Protein AF-A0A4S2RYY4-F1 (afdb_monomer_lite)

pLDDT: mean 80.84, std 13.2, range [42.22, 98.06]

Secondary structure (DSSP, 8-state):
--TTPPPGGGS-HHHHHHHHHHHSHHHHHH-PPPHHHHHHHHHHHHHTEEE-SS-TT-EEETT-SS-HHHHHHTTT--------------SSS--HHHHHHHHHTSPPPPPP-PPPGGG---PPPPPPTTPPPHHHHHHHHHHHHHHHHHHHHT-SS-SSSSHHHHHHHHHHHHHHHHHHHHTT-

Foldseek 3Di:
DPPLDDDLVQDPPLVSVLVCLQPHCVCVVVNHDDPVSVVVRVVVQVVQWDADPVDNQFIGGNPDPDGVQVVSVVVVNHPDDDPDPPPPPDPDDDDVVVVVVVVVPDDDDPDPPDDDPVNDPDDDDPQDPPPDDPVVVVVVLVVLVVVLVVVQVPDPDNDPPNVVSVVVSVVVNVVSVVVVVVSVD

Structure (mmCIF, N/CA/C/O backbone):
data_AF-A0A4S2RYY4-F1
#
_entry.id   AF-A0A4S2RYY4-F1
#
loop_
_atom_site.group_PDB
_atom_site.id
_atom_site.type_symbol
_atom_site.label_atom_id
_atom_site.label_alt_id
_atom_site.label_comp_id
_atom_site.label_asym_id
_atom_site.label_entity_id
_atom_site.label_seq_id
_atom_site.pdbx_PDB_ins_code
_atom_site.Cartn_x
_atom_site.Cartn_y
_atom_site.Cartn_z
_atom_site.occupancy
_atom_site.B_iso_or_equiv
_atom_site.auth_seq_id
_atom_site.auth_comp_id
_atom_site.auth_asym_id
_atom_site.auth_atom_id
_atom_site.pdbx_PDB_model_num
ATOM 1 N N . PRO A 1 1 ? -3.654 10.159 6.933 1.00 66.38 1 PRO A N 1
ATOM 2 C CA . PRO A 1 1 ? -2.449 9.410 6.495 1.00 66.38 1 PRO A CA 1
ATOM 3 C C . PRO A 1 1 ? -1.212 10.288 6.714 1.00 66.38 1 PRO A C 1
ATOM 5 O O . PRO A 1 1 ? -1.350 11.507 6.599 1.00 66.38 1 PRO A O 1
ATOM 8 N N . PRO A 1 2 ? -0.044 9.722 7.054 1.00 75.25 2 PRO A N 1
ATOM 9 C CA . PRO A 1 2 ? 1.201 10.481 7.122 1.00 75.25 2 PRO A CA 1
ATOM 10 C C . PRO A 1 2 ? 1.499 11.195 5.790 1.00 75.25 2 PRO A C 1
ATOM 12 O O . PRO A 1 2 ? 1.128 10.674 4.730 1.00 75.25 2 PRO A O 1
ATOM 15 N N . PRO A 1 3 ? 2.166 12.363 5.799 1.00 78.94 3 PRO A N 1
ATOM 16 C CA . PRO A 1 3 ? 2.601 13.016 4.568 1.00 78.94 3 PRO A CA 1
ATOM 17 C C . PRO A 1 3 ? 3.467 12.068 3.730 1.00 78.94 3 PRO A C 1
ATOM 19 O O . PRO A 1 3 ? 4.257 11.314 4.294 1.00 78.94 3 PRO A O 1
ATOM 22 N N . ARG A 1 4 ? 3.342 12.124 2.395 1.00 80.88 4 ARG A N 1
ATOM 23 C CA . ARG A 1 4 ? 4.137 11.308 1.451 1.00 80.88 4 ARG A CA 1
ATOM 24 C C . ARG A 1 4 ? 3.982 9.787 1.624 1.00 80.88 4 ARG A C 1
ATOM 26 O O . ARG A 1 4 ? 4.871 9.029 1.255 1.00 80.88 4 ARG A O 1
ATOM 33 N N . SER A 1 5 ? 2.854 9.343 2.178 1.00 83.56 5 SER A N 1
ATOM 34 C CA . SER A 1 5 ? 2.486 7.925 2.220 1.00 83.56 5 SER A CA 1
ATOM 35 C C . SER A 1 5 ? 1.601 7.537 1.037 1.00 83.56 5 SER A C 1
ATOM 37 O O . SER A 1 5 ? 0.915 8.372 0.445 1.00 83.56 5 SER A O 1
ATOM 39 N N . ILE A 1 6 ? 1.611 6.248 0.710 1.00 85.62 6 ILE A N 1
ATOM 40 C CA . ILE A 1 6 ? 0.730 5.661 -0.297 1.00 85.62 6 ILE A CA 1
ATOM 41 C C . ILE A 1 6 ? -0.721 5.717 0.214 1.00 85.62 6 ILE A C 1
ATOM 43 O O . ILE A 1 6 ? -0.986 5.236 1.321 1.00 85.62 6 ILE A O 1
ATOM 47 N N . PRO A 1 7 ? -1.672 6.285 -0.549 1.00 85.62 7 PRO A N 1
ATOM 48 C CA . PRO A 1 7 ? -3.069 6.306 -0.139 1.00 85.62 7 PRO A CA 1
ATOM 49 C C . PRO A 1 7 ? -3.683 4.904 -0.230 1.00 85.62 7 PRO A C 1
ATOM 51 O O . PRO A 1 7 ? -3.400 4.150 -1.159 1.00 85.62 7 PRO A O 1
ATOM 54 N N . LEU A 1 8 ? -4.582 4.577 0.703 1.00 88.88 8 LEU A N 1
ATOM 55 C CA . LEU A 1 8 ? -5.279 3.284 0.720 1.00 88.88 8 LEU A CA 1
ATOM 56 C C . LEU A 1 8 ? -6.123 3.059 -0.546 1.00 88.88 8 LEU A C 1
ATOM 58 O O . LEU A 1 8 ? -6.198 1.937 -1.031 1.00 88.88 8 LEU A O 1
ATOM 62 N N . SER A 1 9 ? -6.633 4.142 -1.140 1.00 87.56 9 SER A N 1
ATOM 63 C CA . SER A 1 9 ? -7.370 4.148 -2.410 1.00 87.56 9 SER A CA 1
ATOM 64 C C . SER A 1 9 ? -6.553 3.688 -3.624 1.00 87.56 9 SER A C 1
ATOM 66 O O . SER A 1 9 ? -7.087 3.627 -4.724 1.00 87.56 9 SER A O 1
ATOM 68 N N . MET A 1 10 ? -5.247 3.432 -3.468 1.00 90.62 10 MET A N 1
ATOM 69 C CA . MET A 1 10 ? -4.439 2.764 -4.492 1.00 90.62 10 MET A CA 1
ATOM 70 C C . MET A 1 10 ? -4.813 1.276 -4.620 1.00 90.62 10 MET A C 1
ATOM 72 O O . MET A 1 10 ? -4.588 0.667 -5.666 1.00 90.62 10 MET A O 1
ATOM 76 N N . LEU A 1 11 ? -5.340 0.669 -3.555 1.00 93.44 11 LEU A N 1
ATOM 77 C CA . LEU A 1 11 ? -5.762 -0.726 -3.554 1.00 93.44 11 LEU A CA 1
ATOM 78 C C . LEU A 1 11 ? -7.164 -0.855 -4.162 1.00 93.44 11 LEU A C 1
ATOM 80 O O . LEU A 1 11 ? -7.989 0.039 -3.989 1.00 93.44 11 LEU A O 1
ATOM 84 N N . PRO A 1 12 ? -7.474 -1.970 -4.845 1.00 93.69 12 PRO A N 1
ATOM 85 C CA . PRO A 1 12 ? -8.853 -2.251 -5.204 1.00 93.69 12 PRO A CA 1
ATOM 86 C C . PRO A 1 12 ? -9.710 -2.474 -3.948 1.00 93.69 12 PRO A C 1
ATOM 88 O O . PRO A 1 12 ? -9.215 -2.858 -2.884 1.00 93.69 12 PRO A O 1
ATOM 91 N N . SER A 1 13 ? -11.011 -2.221 -4.082 1.00 92.94 13 SER A N 1
ATOM 92 C CA . SER A 1 13 ? -11.945 -2.126 -2.954 1.00 92.94 13 SER A CA 1
ATOM 93 C C . SER A 1 13 ? -12.061 -3.406 -2.121 1.00 92.94 13 SER A C 1
ATOM 95 O O . SER A 1 13 ? -12.320 -3.340 -0.924 1.00 92.94 13 SER A O 1
ATOM 97 N N . ASP A 1 14 ? -11.887 -4.574 -2.740 1.00 93.06 14 ASP A N 1
ATOM 98 C CA . ASP A 1 14 ? -11.888 -5.871 -2.058 1.00 93.06 14 ASP A CA 1
ATOM 99 C C . ASP A 1 14 ? -10.686 -6.009 -1.115 1.00 93.06 14 ASP A C 1
ATOM 101 O O . ASP A 1 14 ? -10.846 -6.365 0.053 1.00 93.06 14 ASP A O 1
ATOM 105 N N . VAL A 1 15 ? -9.492 -5.649 -1.583 1.00 96.06 15 VAL A N 1
ATOM 106 C CA . VAL A 1 15 ? -8.267 -5.656 -0.777 1.00 96.06 15 VAL A CA 1
ATOM 107 C C . VAL A 1 15 ? -8.335 -4.586 0.315 1.00 96.06 15 VAL A C 1
ATOM 109 O O . VAL A 1 15 ? -7.968 -4.858 1.458 1.00 96.06 15 VAL A O 1
ATOM 112 N N . GLU A 1 16 ? -8.851 -3.393 0.009 1.00 95.25 16 GLU A N 1
ATOM 113 C CA . GLU A 1 16 ? -9.078 -2.339 1.006 1.00 95.25 16 GLU A CA 1
ATOM 114 C C . GLU A 1 16 ? -10.012 -2.810 2.134 1.00 95.25 16 GLU A C 1
ATOM 116 O O . GLU A 1 16 ? -9.680 -2.665 3.315 1.00 95.25 16 GLU A O 1
ATOM 121 N N . ALA A 1 17 ? -11.145 -3.428 1.790 1.00 94.44 17 ALA A N 1
ATOM 122 C CA . ALA A 1 17 ? -12.081 -3.970 2.770 1.00 94.44 17 ALA A CA 1
ATOM 123 C C . ALA A 1 17 ? -11.422 -5.039 3.655 1.00 94.44 17 ALA A C 1
ATOM 125 O O . ALA A 1 17 ? -11.660 -5.079 4.862 1.00 94.44 17 ALA A O 1
ATOM 126 N N . MET A 1 18 ? -10.537 -5.868 3.094 1.00 96.75 18 MET A N 1
ATOM 127 C CA . MET A 1 18 ? -9.777 -6.849 3.871 1.00 96.75 18 MET A CA 1
ATOM 128 C C . MET A 1 18 ? -8.765 -6.200 4.819 1.00 96.75 18 MET A C 1
ATOM 130 O O . MET A 1 18 ? -8.601 -6.680 5.941 1.00 96.75 18 MET A O 1
ATOM 134 N N . PHE A 1 19 ? -8.117 -5.098 4.427 1.00 95.12 19 PHE A N 1
ATOM 135 C CA . PHE A 1 19 ? -7.286 -4.308 5.344 1.00 95.12 19 PHE A CA 1
ATOM 136 C C . PHE A 1 19 ? -8.118 -3.757 6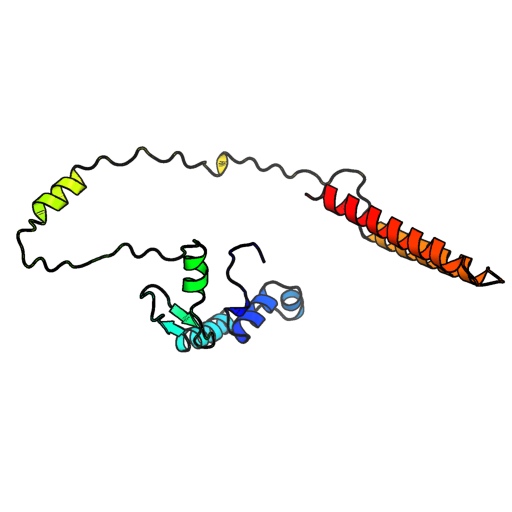.504 1.00 95.12 19 PHE A C 1
ATOM 138 O O . PHE A 1 19 ? -7.737 -3.921 7.664 1.00 95.12 19 PHE A O 1
ATOM 145 N N . GLN A 1 20 ? -9.277 -3.163 6.214 1.00 93.88 20 GLN A N 1
ATOM 146 C CA . GLN A 1 20 ? -10.184 -2.674 7.251 1.00 93.88 20 GLN A CA 1
ATOM 147 C C . GLN A 1 20 ? -10.623 -3.817 8.175 1.00 93.88 20 GLN A C 1
ATOM 149 O O . GLN A 1 20 ? -10.505 -3.694 9.393 1.00 93.88 20 GLN A O 1
ATOM 154 N N . GLN A 1 21 ? -11.024 -4.964 7.623 1.00 95.62 21 GLN A N 1
ATOM 155 C CA . GLN A 1 21 ? -11.400 -6.137 8.410 1.00 95.62 21 GLN A CA 1
ATOM 156 C C . GLN A 1 21 ? -10.239 -6.664 9.266 1.00 95.62 21 GLN A C 1
ATOM 158 O O . GLN A 1 21 ? -10.449 -7.101 10.390 1.00 95.62 21 GLN A O 1
ATOM 163 N N . ALA A 1 22 ? -9.001 -6.635 8.775 1.00 96.44 22 ALA A N 1
ATOM 164 C CA . ALA A 1 22 ? -7.854 -7.165 9.508 1.00 96.44 22 ALA A CA 1
ATOM 165 C C . ALA A 1 22 ? -7.408 -6.274 10.679 1.00 96.44 22 ALA A C 1
ATOM 167 O O . ALA A 1 22 ? -6.957 -6.799 11.703 1.00 96.44 22 ALA A O 1
ATOM 168 N N . PHE A 1 23 ? -7.518 -4.952 10.522 1.00 93.88 23 PHE A N 1
ATOM 169 C CA . PHE A 1 23 ? -6.877 -3.969 11.402 1.00 93.88 23 PHE A CA 1
ATOM 170 C C . PHE A 1 23 ? -7.849 -3.057 12.170 1.00 93.88 23 PHE A C 1
ATOM 172 O O . PHE A 1 23 ? -7.398 -2.131 12.837 1.00 93.88 23 PHE A O 1
ATOM 179 N N . THR A 1 24 ? -9.158 -3.321 12.122 1.00 93.31 24 THR A N 1
ATOM 180 C CA . THR A 1 24 ? -10.174 -2.600 12.914 1.00 93.31 24 THR A CA 1
ATOM 181 C C . THR A 1 24 ? -10.955 -3.545 13.829 1.00 93.31 24 THR A C 1
ATOM 183 O O . THR A 1 24 ? -10.797 -4.768 13.789 1.00 93.31 24 THR A O 1
ATOM 186 N N . GLU A 1 25 ? -11.839 -2.983 14.648 1.00 94.00 25 GLU A N 1
ATOM 187 C CA . GLU A 1 25 ? -12.739 -3.699 15.554 1.00 94.00 25 GLU A CA 1
ATOM 188 C C . GLU A 1 25 ? -13.660 -4.675 14.811 1.00 94.00 25 GLU A C 1
ATOM 190 O O . GLU A 1 25 ? -14.088 -5.678 15.385 1.00 94.00 25 GLU A O 1
ATOM 195 N N . SER A 1 26 ? -13.919 -4.432 13.521 1.00 90.75 26 SER A N 1
ATOM 196 C CA . SER A 1 26 ? -14.694 -5.350 12.684 1.00 90.75 26 SER A CA 1
ATOM 197 C C . SER A 1 26 ? -14.096 -6.760 12.690 1.00 90.75 26 SER A C 1
ATOM 199 O O . SER A 1 26 ? -14.825 -7.716 12.930 1.00 90.75 26 SER A O 1
ATOM 201 N N . GLY A 1 27 ? -12.772 -6.901 12.574 1.00 91.88 27 GLY A N 1
ATOM 202 C CA . GLY A 1 27 ? -12.093 -8.198 12.626 1.00 91.88 27 GLY A CA 1
ATOM 203 C C . GLY A 1 27 ? -12.118 -8.881 13.987 1.00 91.88 27 GLY A C 1
ATOM 204 O O . GLY A 1 27 ? -11.931 -10.094 14.058 1.00 91.88 27 GLY A O 1
ATOM 205 N N . VAL A 1 28 ? -12.347 -8.132 15.068 1.00 91.62 28 VAL A N 1
ATOM 206 C CA . VAL A 1 28 ? -12.548 -8.707 16.406 1.00 91.62 28 VAL A CA 1
ATOM 207 C C . VAL A 1 28 ? -13.941 -9.331 16.500 1.00 91.62 28 VAL A C 1
ATOM 209 O O . VAL A 1 28 ? -14.085 -10.412 17.063 1.00 91.62 28 VAL A O 1
ATOM 212 N N . ALA A 1 29 ? -14.953 -8.682 15.916 1.00 91.06 29 ALA A N 1
ATOM 213 C CA . ALA A 1 29 ? -16.339 -9.143 15.954 1.00 91.06 29 ALA A CA 1
ATOM 214 C C . ALA A 1 29 ? -16.654 -10.239 14.919 1.00 91.06 29 ALA A C 1
ATOM 216 O O . ALA A 1 29 ? -17.364 -11.192 15.230 1.00 91.06 29 ALA A O 1
ATOM 217 N N . THR A 1 30 ? -16.145 -10.113 13.690 1.00 91.12 30 THR A N 1
ATOM 218 C CA . THR A 1 30 ? -16.474 -11.002 12.557 1.00 91.12 30 THR A CA 1
ATOM 219 C C . THR A 1 30 ? -15.333 -11.941 12.164 1.00 91.12 30 THR A C 1
ATOM 221 O O . THR A 1 30 ? -15.506 -12.800 11.300 1.00 91.12 30 THR A O 1
ATOM 224 N N . GLY A 1 31 ? -14.177 -11.813 12.820 1.00 93.88 31 GLY A N 1
ATOM 225 C CA . GLY A 1 31 ? -12.955 -12.536 12.488 1.00 93.88 31 GLY A CA 1
ATOM 226 C C . GLY A 1 31 ? -12.120 -11.809 11.433 1.00 93.88 31 GLY A C 1
ATOM 227 O O . GLY A 1 31 ? -12.636 -11.152 10.529 1.00 93.88 31 GLY A O 1
ATOM 228 N N . ARG A 1 32 ? -10.794 -11.933 11.539 1.00 97.06 32 ARG A N 1
ATOM 229 C CA . ARG A 1 32 ? -9.854 -11.395 10.544 1.00 97.06 32 ARG A CA 1
ATOM 230 C C . ARG A 1 32 ? -9.917 -12.205 9.241 1.00 97.06 32 ARG A C 1
ATOM 232 O O . ARG A 1 32 ? -10.235 -13.398 9.290 1.00 97.06 32 ARG A O 1
ATOM 239 N N . PRO A 1 33 ? -9.550 -11.620 8.086 1.00 97.56 33 PRO A N 1
ATOM 240 C CA . PRO A 1 33 ? -9.487 -12.375 6.844 1.00 97.56 33 PRO A CA 1
ATOM 241 C C . PRO A 1 33 ? -8.487 -13.531 6.947 1.00 97.56 33 PRO A C 1
ATOM 243 O O . PRO A 1 33 ? -7.377 -13.383 7.465 1.00 97.56 33 PRO A O 1
ATOM 246 N N . THR A 1 34 ? -8.886 -14.698 6.445 1.00 97.06 34 THR A N 1
ATOM 247 C CA . THR A 1 34 ? -8.041 -15.898 6.466 1.00 97.06 34 THR A CA 1
ATOM 248 C C . THR A 1 34 ? -6.906 -15.798 5.450 1.00 97.06 34 THR A C 1
ATOM 250 O O . THR A 1 34 ? -7.014 -15.096 4.445 1.00 97.06 34 THR A O 1
ATOM 253 N N . ALA A 1 35 ? -5.838 -16.577 5.644 1.00 97.69 35 ALA A N 1
ATOM 254 C CA . ALA A 1 35 ? -4.754 -16.675 4.664 1.00 97.69 35 ALA A CA 1
ATOM 255 C C . ALA A 1 35 ? -5.260 -17.086 3.267 1.00 97.69 35 ALA A C 1
ATOM 257 O O . ALA A 1 35 ? -4.829 -16.526 2.265 1.00 97.69 35 ALA A O 1
ATOM 258 N N . LYS A 1 36 ? -6.233 -18.008 3.192 1.00 98.00 36 LYS A N 1
ATOM 259 C CA . LYS A 1 36 ? -6.852 -18.423 1.922 1.00 98.00 36 LYS A CA 1
ATOM 260 C C . LYS A 1 36 ? -7.572 -17.263 1.226 1.00 98.00 36 LYS A C 1
ATOM 262 O O . LYS A 1 36 ? -7.480 -17.146 0.008 1.00 98.00 36 LYS A O 1
ATOM 267 N N . ALA A 1 37 ? -8.269 -16.415 1.986 1.00 96.81 37 ALA A N 1
ATOM 268 C CA . ALA A 1 37 ? -8.914 -15.223 1.441 1.00 96.81 37 ALA A CA 1
ATOM 269 C C . ALA A 1 37 ? -7.875 -14.228 0.901 1.00 96.81 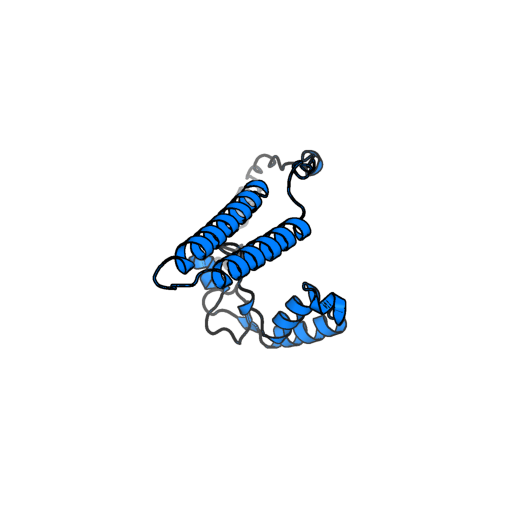37 ALA A C 1
ATOM 271 O O . ALA A 1 37 ? -8.049 -13.714 -0.200 1.00 96.81 37 ALA A O 1
ATOM 272 N N . TRP A 1 38 ? -6.769 -14.018 1.628 1.00 97.75 38 TRP A N 1
ATOM 273 C CA . TRP A 1 38 ? -5.667 -13.166 1.167 1.00 97.75 38 TRP A CA 1
ATOM 274 C C . TRP A 1 38 ? -5.053 -13.662 -0.134 1.00 97.75 38 TRP A C 1
ATOM 276 O O . TRP A 1 38 ? -4.894 -12.873 -1.057 1.00 97.75 38 TRP A O 1
ATOM 286 N N . VAL A 1 39 ? -4.762 -14.959 -0.238 1.00 98.06 39 VAL A N 1
ATOM 287 C CA . VAL A 1 39 ? -4.223 -15.546 -1.474 1.00 98.06 39 VAL A CA 1
ATOM 288 C C . VAL A 1 39 ? -5.163 -15.289 -2.651 1.00 98.06 39 VAL A C 1
ATOM 290 O O . VAL A 1 39 ? -4.718 -14.784 -3.675 1.00 98.06 39 VAL A O 1
ATOM 293 N N . ALA A 1 40 ? -6.463 -15.551 -2.491 1.00 97.44 40 ALA A N 1
ATOM 294 C CA . ALA A 1 40 ? -7.437 -15.350 -3.562 1.00 97.44 40 ALA A CA 1
ATOM 295 C C . ALA A 1 40 ? -7.530 -13.880 -4.017 1.00 97.44 40 ALA A C 1
ATOM 297 O O . ALA A 1 40 ? -7.508 -13.605 -5.218 1.00 97.44 40 ALA A O 1
ATOM 298 N N . ALA A 1 41 ? -7.600 -12.936 -3.073 1.00 96.88 41 ALA A N 1
ATOM 299 C CA . ALA A 1 41 ? -7.678 -11.509 -3.385 1.00 96.88 41 ALA A CA 1
ATOM 300 C C . ALA A 1 41 ? -6.387 -10.990 -4.041 1.00 96.88 41 ALA A C 1
ATOM 302 O O . ALA A 1 41 ? -6.435 -10.263 -5.032 1.00 96.88 41 ALA A O 1
ATOM 303 N N . LEU A 1 42 ? -5.221 -11.409 -3.541 1.00 96.62 42 LEU A N 1
ATOM 304 C CA . LEU A 1 42 ? -3.927 -11.010 -4.097 1.00 96.62 42 LEU A CA 1
ATOM 305 C C . LEU A 1 42 ? -3.670 -11.626 -5.479 1.00 96.62 42 LEU A C 1
ATOM 307 O O . LEU A 1 42 ? -3.091 -10.959 -6.335 1.00 96.62 42 LEU A O 1
ATOM 311 N N . ASP A 1 43 ? -4.129 -12.853 -5.737 1.00 97.44 43 ASP A N 1
ATOM 312 C CA . ASP A 1 43 ? -4.070 -13.452 -7.073 1.00 97.44 43 ASP A CA 1
ATOM 313 C C . ASP A 1 43 ? -4.957 -12.708 -8.077 1.00 97.44 43 ASP A C 1
ATOM 315 O O . ASP A 1 43 ? -4.525 -12.458 -9.204 1.00 97.44 43 ASP A O 1
ATOM 319 N N . SER A 1 44 ? -6.161 -12.301 -7.664 1.00 96.00 44 SER A N 1
ATOM 320 C CA . SER A 1 44 ? -7.040 -11.449 -8.475 1.00 96.00 44 SER A CA 1
ATOM 321 C C . SER A 1 44 ? -6.383 -10.097 -8.772 1.00 96.00 44 SER A C 1
ATOM 323 O O . SER A 1 44 ? -6.290 -9.691 -9.932 1.00 96.00 44 SER A O 1
ATOM 325 N N . LEU A 1 45 ? -5.833 -9.435 -7.747 1.00 96.19 45 LEU A N 1
ATOM 326 C CA . LEU A 1 45 ? -5.108 -8.174 -7.903 1.00 96.19 45 LEU A CA 1
ATOM 327 C C . LEU A 1 45 ? -3.934 -8.318 -8.875 1.00 96.19 45 LEU A C 1
ATOM 329 O O . LEU A 1 45 ? -3.781 -7.491 -9.772 1.00 96.19 45 LEU A O 1
ATOM 333 N N . ARG A 1 46 ? -3.137 -9.386 -8.746 1.00 96.31 46 ARG A N 1
ATOM 334 C CA . ARG A 1 46 ? -1.990 -9.671 -9.619 1.00 96.31 46 ARG A CA 1
ATOM 335 C C . ARG A 1 46 ? -2.379 -9.717 -11.096 1.00 96.31 46 ARG A C 1
ATOM 337 O O . ARG A 1 46 ? -1.629 -9.209 -11.926 1.00 96.31 46 ARG A O 1
ATOM 344 N N . GLN A 1 47 ? -3.534 -10.293 -11.428 1.00 96.19 47 GLN A N 1
ATOM 345 C CA . GLN A 1 47 ? -4.031 -10.372 -12.809 1.00 96.19 47 GLN A CA 1
ATOM 346 C C . GLN A 1 47 ? -4.443 -9.011 -13.383 1.00 96.19 47 GLN A C 1
ATOM 348 O O . GLN A 1 47 ? -4.477 -8.841 -14.598 1.00 96.19 47 GLN A O 1
ATOM 353 N N . GLN A 1 48 ? -4.744 -8.042 -12.521 1.00 95.38 48 GLN A N 1
ATOM 354 C CA . GLN A 1 48 ? -5.205 -6.710 -12.903 1.00 95.38 48 GLN A CA 1
ATOM 355 C C . GLN A 1 48 ? -4.083 -5.666 -12.885 1.00 95.38 48 GLN A C 1
ATOM 357 O O . GLN A 1 48 ? -4.351 -4.478 -13.060 1.00 95.38 48 GLN A O 1
ATOM 362 N N . LEU A 1 49 ? -2.831 -6.064 -12.653 1.00 96.44 49 LEU A N 1
ATOM 363 C CA . LEU A 1 49 ? -1.698 -5.145 -12.670 1.00 96.44 49 LEU A CA 1
ATOM 364 C C . LEU A 1 49 ? -1.320 -4.757 -14.103 1.00 96.44 49 LEU A C 1
ATOM 366 O O . LEU A 1 49 ? -1.304 -5.588 -15.010 1.00 96.44 49 LEU A O 1
ATOM 370 N N . LYS A 1 50 ? -0.933 -3.495 -14.293 1.00 96.19 50 LYS A N 1
ATOM 371 C CA . LYS A 1 50 ? -0.356 -2.991 -15.544 1.00 96.19 50 LYS A CA 1
ATOM 372 C C . LYS A 1 50 ? 1.001 -2.339 -15.299 1.00 96.19 50 LYS A C 1
ATOM 374 O O . LYS A 1 50 ? 1.273 -1.812 -14.218 1.00 96.19 50 LYS A O 1
ATOM 379 N N . LYS A 1 51 ? 1.862 -2.393 -16.317 1.00 96.44 51 LYS A N 1
ATOM 380 C CA . LYS A 1 51 ? 3.158 -1.702 -16.316 1.00 96.44 51 LYS A CA 1
ATOM 381 C C . LYS A 1 51 ? 2.958 -0.221 -16.619 1.00 96.44 51 LYS A C 1
ATOM 383 O O . LYS A 1 51 ? 2.098 0.143 -17.420 1.00 96.44 51 LYS A O 1
ATOM 388 N N . CYS A 1 52 ? 3.755 0.629 -15.987 1.00 95.44 52 CYS A N 1
ATOM 389 C CA . CYS A 1 52 ? 3.805 2.040 -16.334 1.00 95.44 52 CYS A CA 1
ATOM 390 C C . CYS A 1 52 ? 4.500 2.246 -17.681 1.00 95.44 52 CYS A C 1
ATOM 392 O O . CYS A 1 52 ? 5.432 1.530 -18.033 1.00 95.44 52 CYS A O 1
ATOM 394 N N . THR A 1 53 ? 4.046 3.252 -18.422 1.00 94.38 53 THR A N 1
ATOM 395 C CA . THR A 1 53 ? 4.651 3.677 -19.688 1.00 94.38 53 THR A CA 1
ATOM 396 C C . THR A 1 53 ? 5.833 4.626 -19.488 1.00 94.38 53 THR A C 1
ATOM 398 O O . THR A 1 53 ? 6.636 4.782 -20.399 1.00 94.38 53 THR A O 1
ATOM 401 N N . VAL A 1 54 ? 5.944 5.256 -18.312 1.00 92.31 54 VAL A N 1
ATOM 402 C CA . VAL A 1 54 ? 6.999 6.230 -17.980 1.00 92.31 54 VAL A CA 1
ATOM 403 C C . VAL A 1 54 ? 8.237 5.552 -17.391 1.00 92.31 54 VAL A C 1
ATOM 405 O O . VAL A 1 54 ? 9.354 5.920 -17.730 1.00 92.31 54 VAL A O 1
ATOM 408 N N . SER A 1 55 ? 8.049 4.563 -16.513 1.00 90.38 55 SER A N 1
ATOM 409 C CA . SER A 1 55 ? 9.142 3.845 -15.846 1.00 90.38 55 SER A CA 1
ATOM 410 C C . SER A 1 55 ? 8.909 2.342 -15.918 1.00 90.38 55 SER A C 1
ATOM 412 O O . SER A 1 55 ? 7.851 1.851 -15.516 1.00 90.38 55 SER A O 1
ATOM 414 N N . ALA A 1 56 ? 9.919 1.604 -16.381 1.00 88.62 56 ALA A N 1
ATOM 415 C CA . ALA A 1 56 ? 9.889 0.144 -16.430 1.00 88.62 56 ALA A CA 1
ATOM 416 C C . ALA A 1 56 ? 9.846 -0.499 -15.030 1.00 88.62 56 ALA A C 1
ATOM 418 O O . ALA A 1 56 ? 9.424 -1.649 -14.904 1.00 88.62 56 ALA A O 1
ATOM 419 N N . MET A 1 57 ? 10.236 0.245 -13.988 1.00 90.31 57 MET A N 1
ATOM 420 C CA . MET A 1 57 ? 10.227 -0.212 -12.594 1.00 90.31 57 MET A CA 1
ATOM 421 C C . MET A 1 57 ? 8.837 -0.166 -11.952 1.00 90.31 57 MET A C 1
ATOM 423 O O . MET A 1 57 ? 8.627 -0.718 -10.876 1.00 90.31 57 MET A O 1
ATOM 427 N N . HIS A 1 58 ? 7.866 0.485 -12.592 1.00 93.81 58 HIS A N 1
ATOM 428 C CA . HIS A 1 58 ? 6.552 0.716 -12.007 1.00 93.81 58 HIS A CA 1
ATOM 429 C C . HIS A 1 58 ? 5.515 -0.286 -12.51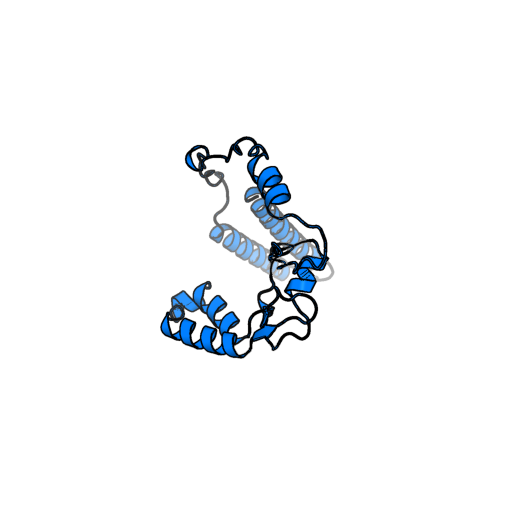1 1.00 93.81 58 HIS A C 1
ATOM 431 O O . HIS A 1 58 ? 5.195 -0.348 -13.701 1.00 93.81 58 HIS A O 1
ATOM 437 N N . VAL A 1 59 ? 4.909 -1.006 -11.568 1.00 95.12 59 VAL A N 1
ATOM 438 C CA . VAL A 1 59 ? 3.748 -1.877 -11.785 1.00 95.12 59 VAL A CA 1
ATOM 439 C C . VAL A 1 59 ? 2.662 -1.483 -10.794 1.00 95.12 59 VAL A C 1
ATOM 441 O O . VAL A 1 59 ? 2.940 -1.322 -9.608 1.00 95.12 59 VAL A O 1
ATOM 444 N N . TYR A 1 60 ? 1.432 -1.285 -11.263 1.00 95.38 60 TYR A N 1
ATOM 445 C CA . TYR A 1 60 ? 0.346 -0.779 -10.422 1.00 95.38 60 TYR A CA 1
ATOM 446 C C . TYR A 1 60 ? -1.026 -1.330 -10.840 1.00 95.38 60 TYR A C 1
ATOM 448 O O . TYR A 1 60 ? -1.168 -1.830 -11.960 1.00 95.38 60 TYR A O 1
ATOM 456 N N . PRO A 1 61 ? -2.042 -1.266 -9.958 1.00 95.94 61 PRO A N 1
ATOM 457 C CA . PRO A 1 61 ? -3.386 -1.754 -10.257 1.00 95.94 61 PRO A CA 1
ATOM 458 C C . PRO A 1 61 ? -4.029 -1.053 -11.456 1.00 95.94 61 PRO A C 1
ATOM 460 O O . PRO A 1 61 ? -4.009 0.171 -11.578 1.00 95.94 61 PRO A O 1
ATOM 463 N N . GLY A 1 62 ? -4.642 -1.840 -12.338 1.00 95.00 62 GLY A N 1
ATOM 464 C CA . GLY A 1 62 ? -5.180 -1.380 -13.615 1.00 95.00 62 GLY A CA 1
ATOM 465 C C . GLY A 1 62 ? -6.344 -0.400 -13.504 1.00 95.00 62 GLY A C 1
ATOM 466 O O . GLY A 1 62 ? -6.525 0.406 -14.418 1.00 95.00 62 GLY A O 1
ATOM 467 N N . HIS A 1 63 ? -7.075 -0.433 -12.383 1.00 93.31 63 HIS A N 1
ATOM 468 C CA . HIS A 1 63 ? -8.199 0.463 -12.097 1.00 93.31 63 HIS A CA 1
ATOM 469 C C . HIS A 1 63 ? -7.775 1.930 -11.917 1.00 93.31 63 HIS A C 1
ATOM 471 O O . HIS A 1 63 ? -8.609 2.823 -12.040 1.00 93.31 63 HIS A O 1
ATOM 477 N N . LEU A 1 64 ? -6.494 2.192 -11.637 1.00 94.56 64 LEU A N 1
ATOM 478 C CA . LEU A 1 64 ? -5.968 3.548 -11.529 1.00 94.56 64 LEU A CA 1
ATOM 479 C C . LEU A 1 64 ? -5.703 4.122 -12.922 1.00 94.56 64 LEU A C 1
ATOM 481 O O . LEU A 1 64 ? -5.082 3.468 -13.767 1.00 94.56 64 LEU A O 1
ATOM 485 N N . ALA A 1 65 ? -6.158 5.352 -13.161 1.00 93.44 65 ALA A N 1
ATOM 486 C CA . ALA A 1 65 ? -5.909 6.056 -14.418 1.00 93.44 65 ALA A CA 1
ATOM 487 C C . ALA A 1 65 ? -4.421 6.407 -14.567 1.00 93.44 65 ALA A C 1
ATOM 489 O O . ALA A 1 65 ? -3.805 6.065 -15.576 1.00 93.44 65 ALA A O 1
ATOM 490 N N . ASP A 1 66 ? -3.846 6.989 -13.514 1.00 93.88 66 ASP A N 1
ATOM 491 C CA . ASP A 1 66 ? -2.465 7.457 -13.477 1.00 93.88 66 ASP A CA 1
ATOM 492 C C . ASP A 1 66 ? -1.570 6.539 -12.644 1.00 93.88 66 ASP A C 1
ATOM 494 O O . ASP A 1 66 ? -2.022 5.869 -11.712 1.00 93.88 66 ASP A O 1
ATOM 498 N N . CYS A 1 67 ? -0.273 6.528 -12.962 1.00 94.06 67 CYS A N 1
ATOM 499 C CA . CYS A 1 67 ? 0.704 5.763 -12.200 1.00 94.06 67 CYS A CA 1
ATOM 500 C C . CYS A 1 67 ? 0.967 6.438 -10.843 1.00 94.06 67 CYS A C 1
ATOM 502 O O . CYS A 1 67 ? 1.574 7.515 -10.800 1.00 94.06 67 CYS A O 1
ATOM 504 N N . PRO A 1 68 ? 0.590 5.805 -9.721 1.00 93.06 68 PRO A N 1
ATOM 505 C CA . PRO A 1 68 ? 0.748 6.415 -8.406 1.00 93.06 68 PRO A CA 1
ATOM 506 C C . PRO A 1 68 ? 2.219 6.503 -7.971 1.00 93.06 68 PRO A C 1
ATOM 508 O O . PRO A 1 68 ? 2.589 7.400 -7.220 1.00 93.06 68 PRO A O 1
ATOM 511 N N . TRP A 1 69 ? 3.072 5.612 -8.482 1.00 93.75 69 TRP A N 1
ATOM 512 C CA . TRP A 1 69 ? 4.516 5.644 -8.251 1.00 93.75 69 TRP A CA 1
ATOM 513 C C . TRP A 1 69 ? 5.162 6.865 -8.906 1.00 93.75 69 TRP A C 1
ATOM 515 O O . TRP A 1 69 ? 5.890 7.590 -8.244 1.00 93.75 69 TRP A O 1
ATOM 525 N N . CYS A 1 70 ? 4.800 7.185 -10.155 1.00 93.19 70 CYS A N 1
ATOM 526 C CA . CYS A 1 70 ? 5.271 8.410 -10.809 1.00 93.19 70 CYS A CA 1
ATOM 527 C C . CYS A 1 70 ? 4.832 9.672 -10.053 1.00 93.19 70 CYS A C 1
ATOM 529 O O . CYS A 1 70 ? 5.594 10.631 -9.957 1.00 93.19 70 CYS A O 1
ATOM 531 N N . ALA A 1 71 ? 3.618 9.680 -9.494 1.00 91.81 71 ALA A N 1
ATOM 532 C CA . ALA A 1 71 ? 3.152 10.799 -8.682 1.00 91.81 71 ALA A CA 1
ATOM 533 C C . ALA A 1 71 ? 4.011 11.006 -7.420 1.00 91.81 71 ALA A C 1
ATOM 535 O O . ALA A 1 7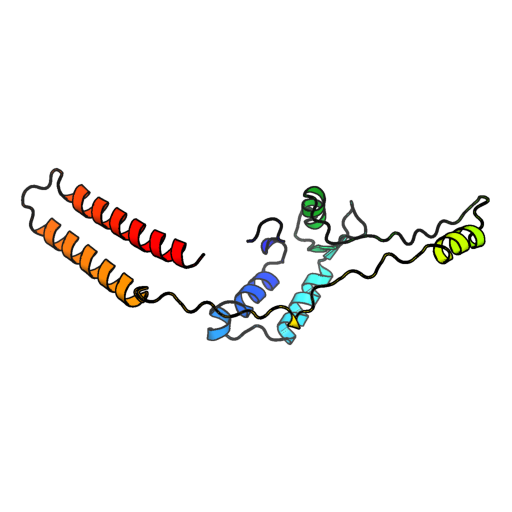1 ? 4.221 12.151 -7.023 1.00 91.81 71 ALA A O 1
ATOM 536 N N . LEU A 1 72 ? 4.509 9.926 -6.808 1.00 91.69 72 LEU A N 1
ATOM 537 C CA . LEU A 1 72 ? 5.400 9.960 -5.642 1.00 91.69 72 LEU A CA 1
ATOM 538 C C . LEU A 1 72 ? 6.838 10.340 -6.023 1.00 91.69 72 LEU A C 1
ATOM 540 O O . LEU A 1 72 ? 7.423 11.212 -5.378 1.00 91.69 72 LEU A O 1
ATOM 544 N N . ASP A 1 73 ? 7.368 9.782 -7.110 1.00 92.31 73 ASP A N 1
ATOM 545 C CA . ASP A 1 73 ? 8.700 10.119 -7.622 1.00 92.31 73 ASP A CA 1
ATOM 546 C C . ASP A 1 73 ? 8.814 11.609 -7.960 1.00 92.31 73 ASP A C 1
ATOM 548 O O . ASP A 1 73 ? 9.773 12.270 -7.565 1.00 92.31 73 ASP A O 1
ATOM 552 N N . ASN A 1 74 ? 7.785 12.178 -8.600 1.00 90.19 74 ASN A N 1
ATOM 553 C CA . ASN A 1 74 ? 7.715 13.610 -8.911 1.00 90.19 74 ASN A CA 1
ATOM 554 C C . ASN A 1 74 ? 7.679 14.502 -7.655 1.00 90.19 74 ASN A C 1
ATOM 556 O O . ASN A 1 74 ? 7.947 15.699 -7.735 1.00 90.19 74 ASN A O 1
ATOM 560 N N . GLN A 1 75 ? 7.358 13.933 -6.489 1.00 90.19 75 GLN A N 1
ATOM 561 C CA . GLN A 1 75 ? 7.415 14.598 -5.183 1.00 90.19 75 GLN A CA 1
ATOM 562 C C . GLN A 1 75 ? 8.739 14.338 -4.441 1.00 90.19 75 GLN A C 1
ATOM 564 O O . GLN A 1 75 ? 8.887 14.750 -3.287 1.00 90.19 75 GLN A O 1
ATOM 569 N N . GLY A 1 76 ? 9.696 13.658 -5.079 1.00 88.56 76 GLY A N 1
ATOM 570 C CA . GLY A 1 76 ? 10.990 13.288 -4.508 1.00 88.56 76 GLY A CA 1
ATOM 571 C C . GLY A 1 76 ? 10.946 12.054 -3.602 1.00 88.56 76 GLY A C 1
ATOM 572 O O . GLY A 1 76 ? 11.854 11.867 -2.794 1.00 88.56 76 GLY A O 1
ATOM 573 N N . VAL A 1 77 ? 9.895 11.232 -3.688 1.00 88.69 77 VAL A N 1
ATOM 574 C CA . VAL A 1 77 ? 9.742 10.003 -2.896 1.00 88.69 77 VAL A CA 1
ATOM 575 C C . VAL A 1 77 ? 10.018 8.801 -3.789 1.00 88.69 77 VAL A C 1
ATOM 577 O O . VAL A 1 77 ? 9.106 8.265 -4.409 1.00 88.69 77 VAL A O 1
ATOM 580 N N . ILE A 1 78 ? 11.283 8.387 -3.840 1.00 85.62 78 ILE A N 1
ATOM 581 C CA . ILE A 1 78 ? 11.737 7.280 -4.687 1.00 85.62 78 ILE A CA 1
ATOM 582 C C . ILE A 1 78 ? 11.616 5.960 -3.917 1.00 85.62 78 ILE A C 1
ATOM 584 O O . ILE A 1 78 ? 12.355 5.727 -2.959 1.00 85.62 78 ILE A O 1
ATOM 588 N N . TYR A 1 79 ? 10.688 5.094 -4.334 1.00 84.75 79 TYR A N 1
ATOM 589 C CA . TYR A 1 79 ? 10.522 3.745 -3.762 1.00 84.75 79 TYR A CA 1
ATOM 590 C C . TYR A 1 79 ? 11.316 2.670 -4.508 1.00 84.75 79 TYR A C 1
ATOM 592 O O . TYR A 1 79 ? 11.705 1.667 -3.909 1.00 84.75 79 TYR A O 1
ATOM 600 N N . PHE A 1 80 ? 11.554 2.872 -5.804 1.00 83.94 80 PHE A N 1
ATOM 601 C CA . PHE A 1 80 ? 12.209 1.904 -6.678 1.00 83.94 80 PHE A CA 1
ATOM 602 C C . PHE A 1 80 ? 13.423 2.563 -7.326 1.00 83.94 80 PHE A C 1
ATOM 604 O O . PHE A 1 80 ? 13.297 3.596 -7.976 1.00 83.94 80 PHE A O 1
ATOM 611 N N . ILE A 1 81 ? 14.599 1.970 -7.136 1.00 78.50 81 ILE A N 1
ATOM 612 C CA . ILE A 1 81 ? 15.846 2.429 -7.750 1.00 78.50 81 ILE A CA 1
ATOM 613 C C . ILE A 1 81 ? 16.223 1.398 -8.805 1.00 78.50 81 ILE A C 1
ATOM 615 O O . ILE A 1 81 ? 16.464 0.237 -8.471 1.00 78.50 81 ILE A O 1
ATOM 619 N N . ASP A 1 82 ? 16.267 1.823 -10.065 1.00 67.50 82 ASP A N 1
ATOM 620 C CA . ASP A 1 82 ? 16.884 1.034 -11.125 1.00 67.50 82 ASP A CA 1
ATOM 621 C C . ASP A 1 82 ? 18.400 1.217 -11.023 1.00 67.50 82 ASP A C 1
ATOM 623 O O . ASP A 1 82 ? 18.918 2.312 -11.244 1.00 67.50 82 ASP A O 1
ATOM 627 N N . LEU A 1 83 ? 19.113 0.162 -10.627 1.00 66.00 83 LEU A N 1
ATOM 628 C CA . LEU A 1 83 ? 20.577 0.177 -10.590 1.00 66.00 83 LEU A CA 1
ATOM 629 C C . LEU A 1 83 ? 21.194 0.005 -11.982 1.00 66.00 83 LEU A C 1
ATOM 631 O O . LEU A 1 83 ? 22.418 -0.023 -12.078 1.00 66.00 83 LEU A O 1
ATOM 635 N N . GLY A 1 84 ? 20.368 -0.072 -13.032 1.00 52.44 84 GLY A N 1
ATOM 636 C CA . GLY A 1 84 ? 20.799 -0.032 -14.417 1.00 52.44 84 GLY A CA 1
ATOM 637 C C . GLY A 1 84 ? 21.806 -1.130 -14.707 1.00 52.44 84 GLY A C 1
ATOM 638 O O . GLY A 1 84 ? 22.992 -0.857 -14.871 1.00 52.44 84 GLY A O 1
ATOM 639 N N . GLU A 1 85 ? 21.351 -2.377 -14.819 1.00 55.34 85 GLU A N 1
ATOM 640 C CA . GLU A 1 85 ? 22.156 -3.377 -15.520 1.00 55.34 85 GLU A CA 1
ATOM 641 C C . GLU A 1 85 ? 22.022 -3.114 -17.030 1.00 55.34 85 GLU A C 1
ATOM 643 O O . GLU A 1 85 ? 21.350 -3.826 -17.775 1.00 55.34 85 GLU A O 1
ATOM 648 N N . GLU A 1 86 ? 22.613 -2.006 -17.488 1.00 51.41 86 GLU A N 1
ATOM 649 C CA . GLU A 1 86 ? 22.796 -1.754 -18.910 1.00 51.41 86 GLU A CA 1
ATOM 650 C C . GLU A 1 86 ? 23.848 -2.740 -19.421 1.00 51.41 86 GLU A C 1
ATOM 652 O O . GLU A 1 86 ? 25.051 -2.589 -19.197 1.00 51.41 86 GLU A O 1
ATOM 657 N N . VAL A 1 87 ? 23.400 -3.758 -20.157 1.00 54.16 87 VAL A N 1
ATOM 658 C CA . VAL A 1 87 ? 24.281 -4.507 -21.054 1.00 54.16 87 VAL A CA 1
ATOM 659 C C . VAL A 1 87 ? 24.643 -3.569 -22.200 1.00 54.16 87 VAL A C 1
ATOM 661 O O . VAL A 1 87 ? 24.012 -3.560 -23.257 1.00 54.16 87 VAL A O 1
ATOM 664 N N . ILE A 1 88 ? 25.657 -2.735 -21.980 1.00 55.34 88 ILE A N 1
ATOM 665 C CA . ILE A 1 88 ? 26.248 -1.931 -23.040 1.00 55.34 88 ILE A CA 1
ATOM 666 C C . ILE A 1 88 ? 26.965 -2.913 -23.971 1.00 55.34 88 ILE A C 1
ATOM 668 O O . ILE A 1 88 ? 28.067 -3.378 -23.682 1.00 55.34 88 ILE A O 1
ATOM 672 N N . THR A 1 89 ? 26.354 -3.255 -25.106 1.00 57.62 89 THR A N 1
ATOM 673 C CA . THR A 1 89 ? 27.089 -3.871 -26.214 1.00 57.62 89 THR A CA 1
ATOM 674 C C . THR A 1 89 ? 28.007 -2.802 -26.785 1.00 57.62 89 THR A C 1
ATOM 676 O O . THR A 1 89 ? 27.605 -1.985 -27.614 1.00 57.62 89 THR A O 1
ATOM 679 N N . THR A 1 90 ? 29.233 -2.735 -26.283 1.00 60.44 90 THR A N 1
ATOM 680 C CA . THR A 1 90 ? 30.193 -1.719 -26.697 1.00 60.44 90 THR A CA 1
ATOM 681 C C . THR A 1 90 ? 30.661 -2.010 -28.117 1.00 60.44 90 THR A C 1
ATOM 683 O O . THR A 1 90 ? 31.524 -2.851 -28.337 1.00 60.44 90 THR A O 1
ATOM 686 N N . GLY A 1 91 ? 30.104 -1.288 -29.092 1.00 59.91 91 GLY A N 1
ATOM 687 C CA . GLY A 1 91 ? 30.611 -1.222 -30.469 1.00 59.91 91 GLY A CA 1
ATOM 688 C C . GLY A 1 91 ? 31.882 -0.369 -30.618 1.00 59.91 91 GLY A C 1
ATOM 689 O O . GLY A 1 91 ? 32.177 0.103 -31.710 1.00 59.91 91 GLY A O 1
ATOM 690 N N . GLY A 1 92 ? 32.610 -0.128 -29.526 1.00 67.12 92 GLY A N 1
ATOM 691 C CA . GLY A 1 92 ? 33.800 0.717 -29.461 1.00 67.12 92 GLY A CA 1
ATOM 692 C C . GLY A 1 92 ? 34.744 0.272 -28.344 1.00 67.12 92 GLY A C 1
ATOM 693 O O . GLY A 1 92 ? 34.413 -0.642 -27.593 1.00 67.12 92 GLY A O 1
ATOM 694 N N . ASP A 1 93 ? 35.896 0.947 -28.262 1.00 65.31 93 ASP A N 1
ATOM 695 C CA . ASP A 1 93 ? 37.139 0.664 -27.505 1.00 65.31 93 ASP A CA 1
ATOM 696 C C . ASP A 1 93 ? 37.009 0.628 -25.958 1.00 65.31 93 ASP A C 1
ATOM 698 O O . ASP A 1 93 ? 37.907 1.000 -25.199 1.00 65.31 93 ASP A O 1
ATOM 702 N N . PHE A 1 94 ? 35.851 0.212 -25.452 1.00 69.81 94 PHE A N 1
ATOM 703 C CA . PHE A 1 94 ? 35.610 -0.050 -24.046 1.00 69.81 94 PHE A CA 1
ATOM 704 C C . PHE A 1 94 ? 36.244 -1.385 -23.661 1.00 69.81 94 PHE A C 1
ATOM 706 O O . PHE A 1 94 ? 35.754 -2.469 -23.976 1.00 69.81 94 PHE A O 1
ATOM 713 N N . VAL A 1 95 ? 37.346 -1.301 -22.928 1.00 73.06 95 VAL A N 1
ATOM 714 C CA . VAL A 1 95 ? 38.006 -2.475 -22.363 1.00 73.06 95 VAL A CA 1
ATOM 715 C C . VAL A 1 95 ? 37.424 -2.734 -20.975 1.00 73.06 95 VAL A C 1
ATOM 717 O O . VAL A 1 95 ? 37.853 -2.120 -19.996 1.00 73.06 95 VAL A O 1
ATOM 720 N N . LEU A 1 96 ? 36.469 -3.667 -20.877 1.00 75.31 96 LEU A N 1
ATOM 721 C CA . LEU A 1 96 ? 35.821 -4.077 -19.619 1.00 75.31 96 LEU A CA 1
ATOM 722 C C . LEU A 1 96 ? 36.836 -4.344 -18.496 1.00 75.31 96 LEU A C 1
ATOM 724 O O . LEU A 1 96 ? 36.630 -3.922 -17.363 1.00 75.31 96 LEU A O 1
ATOM 728 N N . ALA A 1 97 ? 37.972 -4.969 -18.821 1.00 73.44 97 ALA A N 1
ATOM 729 C CA . ALA A 1 97 ? 39.034 -5.255 -17.857 1.00 73.44 97 ALA A CA 1
ATOM 730 C C . ALA A 1 97 ? 39.600 -3.990 -17.181 1.00 73.44 97 ALA A C 1
ATOM 732 O O . ALA A 1 97 ? 39.915 -4.020 -15.994 1.00 73.44 97 ALA A O 1
ATOM 733 N N . LYS A 1 98 ? 39.689 -2.863 -17.902 1.00 76.25 98 LYS A N 1
ATOM 734 C CA . LYS A 1 98 ? 40.174 -1.584 -17.360 1.00 76.25 98 LYS A CA 1
ATOM 735 C C . LYS A 1 98 ? 39.161 -0.961 -16.402 1.00 76.25 98 LYS A C 1
ATOM 737 O O . LYS A 1 98 ? 39.546 -0.431 -15.364 1.00 76.25 98 LYS A O 1
ATOM 742 N N . VAL A 1 99 ? 37.874 -1.040 -16.732 1.00 80.75 99 VAL A N 1
ATOM 743 C CA . VAL A 1 99 ? 36.799 -0.523 -15.872 1.00 80.75 99 VAL A CA 1
ATOM 744 C C . VAL A 1 99 ? 36.624 -1.392 -14.636 1.00 80.75 99 VAL A C 1
ATOM 746 O O . VAL A 1 99 ? 36.573 -0.867 -13.527 1.00 80.75 99 VAL A O 1
ATOM 749 N N . TRP A 1 100 ? 36.654 -2.712 -14.801 1.00 79.94 100 TRP A N 1
ATOM 750 C CA . TRP A 1 100 ? 36.617 -3.648 -13.684 1.00 79.94 100 TRP A CA 1
ATOM 751 C C . TRP A 1 100 ? 37.805 -3.452 -12.734 1.00 79.94 100 TRP A C 1
ATOM 753 O O . TRP A 1 100 ? 37.624 -3.434 -11.520 1.00 79.94 100 TRP A O 1
ATOM 763 N N . ALA A 1 101 ? 39.006 -3.199 -13.269 1.00 81.38 101 ALA A N 1
ATOM 764 C CA . ALA A 1 101 ? 40.173 -2.861 -12.457 1.00 81.38 101 ALA A CA 1
ATOM 765 C C . ALA A 1 101 ? 39.980 -1.565 -11.648 1.00 81.38 101 ALA A C 1
ATOM 767 O O . ALA A 1 101 ? 40.390 -1.521 -10.493 1.00 81.38 101 ALA A O 1
ATOM 768 N N . MET A 1 102 ? 39.327 -0.535 -12.203 1.00 83.31 102 MET A N 1
ATOM 769 C CA . MET A 1 102 ? 39.012 0.694 -11.456 1.00 83.31 102 MET A CA 1
ATOM 770 C C . MET A 1 102 ? 37.990 0.456 -10.338 1.00 83.31 102 MET A C 1
ATOM 772 O O . MET A 1 102 ? 38.156 0.997 -9.248 1.00 83.31 102 MET A O 1
ATOM 776 N N . VAL A 1 103 ? 36.969 -0.374 -10.577 1.00 84.19 103 VAL A N 1
ATOM 777 C CA . VAL A 1 103 ? 35.979 -0.744 -9.550 1.00 84.19 103 VAL A CA 1
ATOM 778 C C . VAL A 1 103 ? 36.650 -1.522 -8.417 1.00 84.19 103 VAL A C 1
ATOM 780 O O . VAL A 1 103 ? 36.491 -1.166 -7.252 1.00 84.19 103 VAL A O 1
ATOM 783 N N . MET A 1 104 ? 37.474 -2.518 -8.750 1.00 84.62 104 MET A N 1
ATOM 784 C CA . MET A 1 104 ? 38.219 -3.311 -7.764 1.00 84.62 104 MET A CA 1
ATOM 785 C C . MET A 1 104 ? 39.290 -2.498 -7.022 1.00 84.62 104 MET A C 1
ATOM 787 O O . MET A 1 104 ? 39.645 -2.843 -5.899 1.00 84.62 104 MET A O 1
ATOM 791 N N . ALA A 1 105 ? 39.803 -1.425 -7.633 1.00 87.44 105 ALA A N 1
ATOM 792 C CA . ALA A 1 105 ? 40.754 -0.503 -7.012 1.00 87.44 105 ALA A CA 1
ATOM 793 C C . ALA A 1 105 ? 40.086 0.571 -6.134 1.00 87.44 105 ALA A C 1
ATOM 795 O O . ALA A 1 105 ? 40.790 1.319 -5.451 1.00 87.44 105 ALA A O 1
ATOM 796 N N . SER A 1 106 ? 38.754 0.681 -6.148 1.00 85.06 106 SER A N 1
ATOM 797 C CA . SER A 1 106 ? 38.046 1.637 -5.299 1.00 85.06 106 SER A CA 1
ATOM 798 C C . SER A 1 106 ? 38.071 1.187 -3.834 1.00 85.06 106 SER A C 1
ATOM 800 O O . SER A 1 106 ? 37.895 0.012 -3.510 1.00 85.06 106 SER A O 1
ATOM 802 N N . VAL A 1 107 ? 38.332 2.129 -2.927 1.00 85.88 107 VAL A N 1
ATOM 803 C CA . VAL A 1 107 ? 38.356 1.860 -1.486 1.00 85.88 107 VAL A CA 1
ATOM 804 C C . VAL A 1 107 ? 36.923 1.870 -0.969 1.00 85.88 107 VAL A C 1
ATOM 806 O O . VAL A 1 107 ? 36.184 2.826 -1.212 1.00 85.88 107 VAL A O 1
ATOM 809 N N . ALA A 1 108 ? 36.535 0.818 -0.245 1.00 81.38 108 ALA A N 1
ATOM 810 C CA . ALA A 1 108 ? 35.231 0.765 0.400 1.00 81.38 108 ALA A CA 1
ATOM 811 C C . ALA A 1 108 ? 35.057 1.980 1.333 1.00 81.38 108 ALA A C 1
ATOM 813 O O . ALA A 1 108 ? 35.987 2.310 2.079 1.00 81.38 108 ALA A O 1
ATOM 814 N N . PRO A 1 109 ? 33.894 2.655 1.317 1.00 81.25 109 PRO A N 1
ATOM 815 C CA . PRO A 1 109 ? 33.635 3.737 2.251 1.00 81.25 109 PRO A CA 1
ATOM 816 C C . PRO A 1 109 ? 33.779 3.228 3.694 1.00 81.25 109 PRO A C 1
ATOM 818 O O . PRO A 1 109 ? 33.515 2.050 3.961 1.00 81.25 109 PRO A O 1
ATOM 821 N N . PRO A 1 110 ? 34.205 4.091 4.634 1.00 86.62 110 PRO A N 1
ATOM 822 C CA . PRO A 1 110 ? 34.311 3.710 6.035 1.00 86.62 110 PRO A CA 1
ATOM 823 C C . PRO A 1 110 ? 32.979 3.133 6.520 1.00 86.62 110 PRO A C 1
ATOM 825 O O . PRO A 1 110 ? 31.910 3.611 6.132 1.00 86.62 110 PRO A O 1
ATOM 828 N N . ALA A 1 111 ? 33.055 2.095 7.356 1.00 82.69 111 ALA A N 1
ATOM 829 C CA . ALA A 1 111 ? 31.874 1.427 7.880 1.00 82.69 111 ALA A CA 1
ATOM 830 C C . ALA A 1 111 ? 30.920 2.457 8.499 1.00 82.69 111 ALA A C 1
ATOM 832 O O . ALA A 1 111 ? 31.307 3.240 9.371 1.00 82.69 111 ALA A O 1
ATOM 833 N N . LEU A 1 112 ? 29.672 2.453 8.030 1.00 75.81 112 LEU A N 1
ATOM 834 C CA . LEU A 1 112 ? 28.622 3.270 8.618 1.00 75.81 112 LEU A CA 1
ATOM 835 C C . LEU A 1 112 ? 28.462 2.854 10.080 1.00 75.81 112 LEU A C 1
ATOM 837 O O . LEU A 1 112 ? 28.229 1.683 10.382 1.00 75.81 112 LEU A O 1
ATOM 841 N N . GLN A 1 113 ? 28.579 3.817 10.991 1.00 81.38 113 GLN A N 1
ATOM 842 C CA . GLN A 1 113 ? 28.251 3.611 12.397 1.00 81.38 113 GLN A CA 1
ATOM 843 C C . GLN A 1 113 ? 26.728 3.561 12.522 1.00 81.38 113 GLN A C 1
ATOM 845 O O . GLN A 1 113 ? 26.074 4.567 12.794 1.00 81.38 113 GLN A O 1
ATOM 850 N N . LEU A 1 114 ? 26.152 2.393 12.242 1.00 79.38 114 LEU A N 1
ATOM 851 C CA . LEU A 1 114 ? 24.728 2.166 12.434 1.00 79.38 114 LEU A CA 1
ATOM 852 C C . LEU A 1 114 ? 24.443 2.133 13.944 1.00 79.38 114 LEU A C 1
ATOM 854 O O . LEU A 1 114 ? 25.120 1.399 14.670 1.00 79.38 114 LEU A O 1
ATOM 858 N N . PRO A 1 115 ? 23.469 2.910 14.444 1.00 78.88 115 PRO A N 1
ATOM 859 C CA . PRO A 1 115 ? 23.067 2.812 15.838 1.00 78.88 115 PRO A CA 1
ATOM 860 C C . PRO A 1 115 ? 22.518 1.404 16.104 1.00 78.88 115 PRO A C 1
ATOM 862 O O . PRO A 1 115 ? 21.570 0.968 15.449 1.00 78.88 115 PRO A O 1
ATOM 865 N N . LEU A 1 116 ? 23.130 0.679 17.045 1.00 80.88 116 LEU A N 1
ATOM 866 C CA . LEU A 1 116 ? 22.663 -0.647 17.447 1.00 80.88 116 LEU A CA 1
ATOM 867 C C . LEU A 1 116 ? 21.303 -0.526 18.156 1.00 80.88 116 LEU A C 1
ATOM 869 O O . LEU A 1 116 ? 21.158 0.357 19.006 1.00 80.88 116 LEU A O 1
ATOM 873 N N . PRO A 1 117 ? 20.332 -1.420 17.886 1.00 75.19 117 PRO A N 1
ATOM 874 C CA . PRO A 1 117 ? 19.053 -1.444 18.600 1.00 75.19 117 PRO A CA 1
ATOM 875 C C . PRO A 1 117 ? 19.212 -1.469 20.128 1.00 75.19 117 PRO A C 1
ATOM 877 O O . PRO A 1 117 ? 18.464 -0.798 20.832 1.00 75.19 117 PRO A O 1
ATOM 880 N N . ASP A 1 118 ? 20.246 -2.149 20.631 1.00 75.25 118 ASP A N 1
ATOM 881 C CA . ASP A 1 118 ? 20.534 -2.282 22.065 1.00 75.25 118 ASP A CA 1
ATOM 882 C C . ASP A 1 118 ? 20.995 -0.970 22.733 1.00 75.25 118 ASP A C 1
ATOM 884 O O . ASP A 1 118 ? 20.963 -0.846 23.960 1.00 75.25 118 ASP A O 1
ATOM 888 N N . HIS A 1 119 ? 21.403 0.034 21.944 1.00 76.75 119 HIS A N 1
ATOM 889 C CA . HIS A 1 119 ? 21.732 1.375 22.445 1.00 76.75 119 HIS A CA 1
ATOM 890 C C . HIS A 1 119 ? 20.484 2.208 22.752 1.00 76.75 119 HIS A C 1
ATOM 892 O O . HIS A 1 119 ? 20.577 3.237 23.425 1.00 76.75 119 HIS A O 1
ATOM 898 N N . PHE A 1 120 ? 19.311 1.783 22.283 1.00 77.38 120 PHE A N 1
ATOM 899 C CA . PHE A 1 120 ? 18.054 2.403 22.657 1.00 77.38 120 PHE A CA 1
ATOM 900 C C . PHE A 1 120 ? 17.525 1.699 23.903 1.00 77.38 120 PHE A C 1
ATOM 902 O O . PHE A 1 120 ? 17.147 0.534 23.870 1.00 77.38 120 PHE A O 1
ATOM 909 N N . GLN A 1 121 ? 17.463 2.433 25.010 1.00 80.25 121 GLN A N 1
ATOM 910 C CA . GLN A 1 121 ? 16.732 2.028 26.210 1.00 80.25 121 GLN A CA 1
ATOM 911 C C . GLN A 1 121 ? 15.432 2.838 26.261 1.00 80.25 121 GLN A C 1
ATOM 913 O O . GLN A 1 121 ? 15.360 3.827 26.999 1.00 80.25 121 GLN A O 1
ATOM 918 N N . PRO A 1 122 ? 14.421 2.511 25.428 1.00 76.88 122 PRO A N 1
ATOM 919 C CA . PRO A 1 122 ? 13.146 3.201 25.478 1.00 76.88 122 PRO A CA 1
ATOM 920 C C . PRO A 1 122 ? 12.507 2.916 26.836 1.00 76.88 122 PRO A C 1
ATOM 922 O O . PRO A 1 122 ? 11.991 1.832 27.096 1.00 76.88 122 PRO A O 1
ATOM 925 N N . THR A 1 123 ? 12.550 3.900 27.724 1.00 81.44 123 THR A N 1
ATOM 926 C CA . THR A 1 123 ? 11.765 3.873 28.949 1.00 81.44 123 THR A CA 1
ATOM 927 C C . THR A 1 123 ? 10.398 4.455 28.631 1.00 81.44 123 THR A C 1
ATOM 929 O O . THR A 1 123 ? 10.276 5.575 28.129 1.00 81.44 123 THR A O 1
ATOM 932 N N . GLY A 1 124 ? 9.348 3.671 28.879 1.00 76.69 124 GLY A N 1
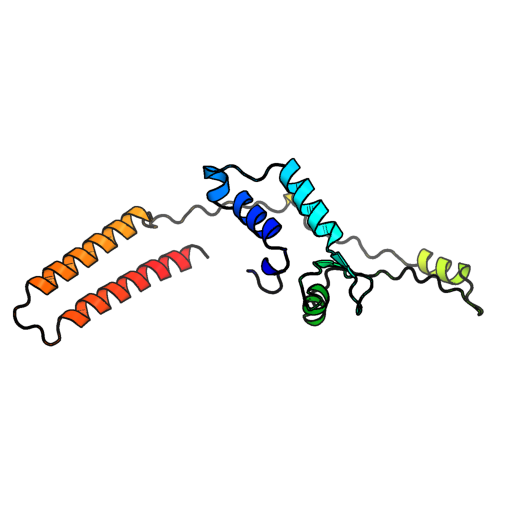ATOM 933 C CA . GLY A 1 124 ? 7.987 4.184 28.793 1.00 76.69 124 GLY A CA 1
ATOM 934 C C . GLY A 1 124 ? 7.853 5.374 29.738 1.00 76.69 124 GLY A C 1
ATOM 935 O O . GLY A 1 124 ? 8.132 5.251 30.931 1.00 76.69 124 GLY A O 1
ATOM 936 N N . ARG A 1 125 ? 7.449 6.535 29.216 1.00 81.94 125 ARG A N 1
ATOM 937 C CA . ARG A 1 125 ? 7.066 7.653 30.078 1.00 81.94 125 ARG A CA 1
ATOM 938 C C . ARG A 1 125 ? 5.764 7.256 30.771 1.00 81.94 125 ARG A C 1
ATOM 940 O O . ARG A 1 125 ? 4.792 6.974 30.068 1.00 81.94 125 ARG A O 1
ATOM 947 N N . PRO A 1 126 ? 5.729 7.178 32.112 1.00 78.94 126 PRO A N 1
ATOM 948 C CA . PRO A 1 126 ? 4.488 6.890 32.804 1.00 78.94 126 PRO A CA 1
ATOM 949 C C . PRO A 1 126 ? 3.484 7.990 32.476 1.00 78.94 126 PRO A C 1
ATOM 951 O O . PRO A 1 126 ? 3.845 9.163 32.344 1.00 78.94 126 PRO A O 1
ATOM 954 N N . LEU A 1 127 ? 2.223 7.593 32.345 1.00 75.94 127 LEU A N 1
ATOM 955 C CA . LEU A 1 127 ? 1.128 8.528 32.151 1.00 75.94 127 LEU A CA 1
ATOM 956 C C . LEU A 1 127 ? 1.167 9.575 33.285 1.00 75.94 127 LEU A C 1
ATOM 958 O O . LEU A 1 127 ? 1.256 9.179 34.453 1.00 75.94 127 LEU A O 1
ATOM 962 N N . PRO A 1 128 ? 1.147 10.887 32.983 1.00 78.50 128 PRO A N 1
ATOM 963 C CA . PRO A 1 128 ? 1.267 11.907 34.013 1.00 78.50 128 PRO A CA 1
ATOM 964 C C . PRO A 1 128 ? 0.131 11.786 35.036 1.00 78.50 128 PRO A C 1
ATOM 966 O O . PRO A 1 128 ? -1.040 11.604 34.693 1.00 78.50 128 PRO A O 1
ATOM 969 N N . LEU A 1 129 ? 0.494 11.875 36.317 1.00 74.88 129 LEU A N 1
ATOM 970 C CA . LEU A 1 129 ? -0.457 11.833 37.425 1.00 74.88 129 LEU A CA 1
ATOM 971 C C . LEU A 1 129 ? -1.378 13.060 37.355 1.00 74.88 129 LEU A C 1
ATOM 973 O O . LEU A 1 129 ? -0.912 14.182 37.173 1.00 74.88 129 LEU A O 1
ATOM 977 N N . GLY A 1 130 ? -2.686 12.846 37.514 1.00 71.12 130 GLY A N 1
ATOM 978 C CA . GLY A 1 130 ? -3.691 13.916 37.495 1.00 71.12 130 GLY A CA 1
ATOM 979 C C . GLY A 1 130 ? -4.460 14.070 36.181 1.00 71.12 130 GLY A C 1
ATOM 980 O O . GLY A 1 130 ? -5.316 14.949 36.090 1.00 71.12 130 GLY A O 1
ATOM 981 N N . LEU A 1 131 ? -4.224 13.212 35.181 1.00 70.69 131 LEU A N 1
ATOM 982 C CA . LEU A 1 131 ? -5.142 13.104 34.047 1.00 70.69 131 LEU A CA 1
ATOM 983 C C . LEU A 1 131 ? -6.460 12.469 34.508 1.00 70.69 131 LEU A C 1
ATOM 985 O O . LEU A 1 131 ? -6.487 11.347 35.018 1.00 70.69 131 LEU A O 1
ATOM 989 N N . LEU A 1 132 ? -7.566 13.193 34.331 1.00 73.19 132 LEU A N 1
ATOM 990 C CA . LEU A 1 132 ? -8.897 12.645 34.569 1.00 73.19 132 LEU A CA 1
ATOM 991 C C . LEU A 1 132 ? -9.153 11.517 33.569 1.00 73.19 132 LEU A C 1
ATOM 993 O O . LEU A 1 132 ? -9.023 11.702 32.358 1.00 73.19 132 LEU A O 1
ATOM 997 N N . ARG A 1 133 ? -9.536 10.338 34.071 1.00 76.75 133 ARG A N 1
ATOM 998 C CA . ARG A 1 133 ? -9.941 9.219 33.212 1.00 76.75 133 ARG A CA 1
ATOM 999 C C . ARG A 1 133 ? -11.107 9.678 32.333 1.00 76.75 133 ARG A C 1
ATOM 1001 O O . ARG A 1 133 ? -12.014 10.357 32.812 1.00 76.75 133 ARG A O 1
ATOM 1008 N N . ARG A 1 134 ? -11.092 9.288 31.056 1.00 74.00 134 ARG A N 1
ATOM 1009 C CA . ARG A 1 134 ? -12.069 9.710 30.034 1.00 74.00 134 ARG A CA 1
ATOM 1010 C C . ARG A 1 134 ? -13.530 9.544 30.471 1.00 74.00 134 ARG A C 1
ATOM 1012 O O . ARG A 1 134 ? -14.360 10.376 30.129 1.00 74.00 134 ARG A O 1
ATOM 1019 N N . GLU A 1 135 ? -13.830 8.521 31.268 1.00 75.44 135 GLU A N 1
ATOM 1020 C CA . GLU A 1 135 ? -15.160 8.304 31.853 1.00 75.44 135 GLU A CA 1
ATOM 1021 C C . GLU A 1 135 ? -15.616 9.452 32.772 1.00 75.44 135 GLU A C 1
ATOM 1023 O O . GLU A 1 135 ? -16.759 9.885 32.676 1.00 75.44 135 GLU A O 1
ATOM 1028 N N . TYR A 1 136 ? -14.723 10.019 33.592 1.00 79.19 136 TYR A N 1
ATOM 1029 C CA . TYR A 1 136 ? -15.047 11.159 34.454 1.00 79.19 136 TYR A CA 1
ATOM 1030 C C . TYR A 1 136 ? -15.246 12.440 33.648 1.00 79.19 136 TYR A C 1
ATOM 1032 O O . TYR A 1 136 ? -16.114 13.236 33.988 1.00 79.19 136 TYR A O 1
ATOM 1040 N N . ILE A 1 137 ? -14.484 12.624 32.565 1.00 79.88 137 ILE A N 1
ATOM 1041 C CA . ILE A 1 137 ? -14.652 13.771 31.660 1.00 79.88 137 ILE A CA 1
ATOM 1042 C C . ILE A 1 137 ? -16.051 13.734 31.030 1.00 79.88 137 ILE A C 1
ATOM 1044 O O . ILE A 1 137 ? -16.773 14.724 31.101 1.00 79.88 137 ILE A O 1
ATOM 1048 N N . ILE A 1 138 ? -16.476 12.570 30.524 1.00 75.88 138 ILE A N 1
ATOM 1049 C CA . ILE A 1 138 ? -17.814 12.381 29.939 1.00 75.88 138 ILE A CA 1
ATOM 1050 C C . ILE A 1 138 ? -18.917 12.640 30.979 1.00 75.88 138 ILE A C 1
ATOM 1052 O O . ILE A 1 138 ? -19.905 13.308 30.683 1.00 75.88 138 ILE A O 1
ATOM 1056 N N . LEU A 1 139 ? -18.755 12.159 32.217 1.00 83.62 139 LEU A N 1
ATOM 1057 C CA . LEU A 1 139 ? -19.733 12.404 33.284 1.00 83.62 139 LEU A CA 1
ATOM 1058 C C . LEU A 1 139 ? -19.840 13.891 33.654 1.00 83.62 139 LEU A C 1
ATOM 1060 O O . LEU A 1 139 ? -20.947 14.391 33.851 1.00 83.62 139 LEU A O 1
ATOM 1064 N N . ILE A 1 140 ? -18.712 14.606 33.717 1.00 82.62 140 ILE A N 1
ATOM 1065 C CA . ILE A 1 140 ? -18.689 16.052 33.974 1.00 82.62 140 ILE A CA 1
ATOM 1066 C C . ILE A 1 140 ? -19.386 16.809 32.834 1.00 82.62 140 ILE A C 1
ATOM 1068 O O . ILE A 1 140 ? -20.171 17.716 33.102 1.00 82.62 140 ILE A O 1
ATOM 1072 N N . GLU A 1 141 ? -19.176 16.418 31.575 1.00 77.50 141 GLU A N 1
ATOM 1073 C CA . GLU A 1 141 ? -19.859 17.017 30.418 1.00 77.50 141 GLU A CA 1
ATOM 1074 C C . GLU A 1 141 ? -21.380 16.803 30.455 1.00 77.50 141 GLU A C 1
ATOM 1076 O O . GLU A 1 141 ? -22.156 17.740 30.232 1.00 77.50 141 GLU A O 1
ATOM 1081 N N . ILE A 1 142 ? -21.826 15.593 30.802 1.00 84.00 142 ILE A N 1
ATOM 1082 C CA . ILE A 1 142 ? -23.253 15.287 30.969 1.00 84.00 142 ILE A CA 1
ATOM 1083 C C . ILE A 1 142 ? -23.851 16.121 32.113 1.00 84.00 142 ILE A C 1
ATOM 1085 O O . ILE A 1 142 ? -24.923 16.705 31.962 1.00 84.00 142 ILE A O 1
ATOM 1089 N N . ALA A 1 143 ? -23.153 16.244 33.244 1.00 86.38 143 ALA A N 1
ATOM 1090 C CA . ALA A 1 143 ? -23.631 17.029 34.379 1.00 86.38 143 ALA A CA 1
ATOM 1091 C C . ALA A 1 143 ? -23.727 18.533 34.058 1.00 86.38 143 ALA A C 1
ATOM 1093 O O . ALA A 1 143 ? -24.726 19.174 34.389 1.00 86.38 143 ALA A O 1
ATOM 1094 N N . LEU A 1 144 ? -22.722 19.099 33.379 1.00 84.19 144 LEU A N 1
ATOM 1095 C CA . LEU A 1 144 ? -22.709 20.513 32.989 1.00 84.19 144 LEU A CA 1
ATOM 1096 C C . LEU A 1 144 ? -23.792 20.840 31.953 1.00 84.19 144 LEU A C 1
ATOM 1098 O O . LEU A 1 144 ? -24.448 21.878 32.059 1.00 84.19 144 LEU A O 1
ATOM 1102 N N . SER A 1 145 ? -24.017 19.956 30.978 1.00 81.81 145 SER A N 1
ATOM 1103 C CA . SER A 1 145 ? -25.091 20.128 29.990 1.00 81.81 145 SER A CA 1
ATOM 1104 C C . SER A 1 145 ? -26.482 20.034 30.628 1.00 81.81 145 SER A C 1
ATOM 1106 O O . SER A 1 145 ? -27.331 20.884 30.355 1.00 81.81 145 SER A O 1
ATOM 1108 N N . ALA A 1 146 ? -26.697 19.088 31.548 1.00 83.56 146 ALA A N 1
ATOM 1109 C CA . ALA A 1 146 ? -27.942 18.977 32.308 1.00 83.56 146 ALA A CA 1
ATOM 1110 C C . ALA A 1 146 ? -28.204 20.212 33.188 1.00 83.56 146 ALA A C 1
ATOM 1112 O O . ALA A 1 146 ? -29.320 20.732 33.205 1.00 83.56 146 ALA A O 1
ATOM 1113 N N . LEU A 1 147 ? -27.176 20.726 33.874 1.00 84.62 147 LEU A N 1
ATOM 1114 C CA . LEU A 1 147 ? -27.279 21.942 34.687 1.00 84.62 147 LEU A CA 1
ATOM 1115 C C . LEU A 1 147 ? -27.611 23.172 33.830 1.00 84.62 147 LEU A C 1
ATOM 1117 O O . LEU A 1 147 ? -28.449 23.982 34.217 1.00 84.62 147 LEU A O 1
ATOM 1121 N N . SER A 1 148 ? -26.996 23.294 32.652 1.00 78.31 148 SER A N 1
ATOM 1122 C CA . SER A 1 148 ? -27.280 24.374 31.701 1.00 78.31 148 SER A CA 1
ATOM 1123 C C . SER A 1 148 ? -28.736 24.346 31.216 1.00 78.31 148 SER A C 1
ATOM 1125 O O . SER A 1 148 ? -29.417 25.372 31.240 1.00 78.31 148 SER A O 1
ATOM 1127 N N . LEU A 1 149 ? -29.257 23.163 30.864 1.00 78.94 149 LEU A N 1
ATOM 1128 C CA . LEU A 1 149 ? -30.660 22.974 30.470 1.00 78.94 149 LEU A CA 1
ATOM 1129 C C . LEU A 1 149 ? -31.636 23.305 31.607 1.00 78.94 149 LEU A C 1
ATOM 1131 O O . LEU A 1 149 ? -32.646 23.969 31.375 1.00 78.94 149 LEU A O 1
ATOM 1135 N N . LEU A 1 150 ? -31.320 22.892 32.837 1.00 82.75 150 LEU A N 1
ATOM 1136 C CA . LEU A 1 150 ? -32.123 23.202 34.020 1.00 82.75 150 LEU A CA 1
ATOM 1137 C C . LEU A 1 150 ? -32.180 24.716 34.274 1.00 82.75 150 LEU A C 1
ATOM 1139 O O . LEU A 1 150 ? -33.257 25.271 34.478 1.00 82.75 150 LEU A O 1
ATOM 1143 N N . LEU A 1 151 ? -31.032 25.396 34.206 1.00 76.62 151 LEU A N 1
ATOM 1144 C CA . LEU A 1 151 ? -30.950 26.850 34.362 1.00 76.62 151 LEU A CA 1
ATOM 1145 C C . LEU A 1 151 ? -31.682 27.593 33.236 1.00 76.62 151 LEU A C 1
ATOM 1147 O O . LEU A 1 151 ? -32.290 28.627 33.495 1.00 76.62 151 LEU A O 1
ATOM 1151 N N . CYS A 1 152 ? -31.678 27.055 32.013 1.00 70.81 152 CYS A N 1
ATOM 1152 C CA . CYS A 1 152 ? -32.449 27.588 30.891 1.00 70.81 152 CYS A CA 1
ATOM 1153 C C . CYS A 1 152 ? -33.966 27.469 31.123 1.00 70.81 152 CYS A C 1
ATOM 1155 O O . CYS A 1 152 ? -34.707 28.397 30.808 1.00 70.81 152 CYS A O 1
ATOM 1157 N N . GLY A 1 153 ? -34.433 26.357 31.700 1.00 72.06 153 GLY A N 1
ATOM 1158 C CA . GLY A 1 153 ? -35.853 26.134 32.003 1.00 72.06 153 GLY A CA 1
ATOM 1159 C C . GLY A 1 153 ? -36.406 27.007 33.136 1.00 72.06 153 GLY A C 1
ATOM 1160 O O . GLY A 1 153 ? -37.617 27.183 33.235 1.00 72.06 153 GLY A O 1
ATOM 1161 N N . LEU A 1 154 ? -35.535 27.576 33.974 1.00 76.50 154 LEU A N 1
ATOM 1162 C CA . LEU A 1 154 ? -35.909 28.451 35.091 1.00 76.50 154 LEU A CA 1
ATOM 1163 C C . LEU A 1 154 ? -36.014 29.938 34.702 1.00 76.50 154 LEU A C 1
ATOM 1165 O O . LEU A 1 154 ? -36.366 30.766 35.542 1.00 76.50 154 LEU A O 1
ATOM 1169 N N . GLN A 1 155 ? -35.714 30.305 33.453 1.00 70.25 155 GLN A N 1
ATOM 1170 C CA . GLN A 1 155 ? -35.748 31.697 32.995 1.00 70.25 155 GLN A CA 1
ATOM 1171 C C . GLN A 1 155 ? -37.098 32.042 32.356 1.00 70.25 155 GLN A C 1
ATOM 1173 O O . GLN A 1 155 ? -37.480 31.469 31.341 1.00 70.25 155 GLN A O 1
ATOM 1178 N N . ALA A 1 156 ? -37.809 33.011 32.944 1.00 64.12 156 ALA A N 1
ATOM 1179 C CA . ALA A 1 156 ? -39.162 33.401 32.533 1.00 64.12 156 ALA A CA 1
ATOM 1180 C C . ALA A 1 156 ? -39.226 34.364 31.324 1.00 64.12 156 ALA A C 1
ATOM 1182 O O . ALA A 1 156 ? -40.286 34.493 30.725 1.00 64.12 156 ALA A O 1
ATOM 1183 N N . GLU A 1 157 ? -38.121 35.013 30.927 1.00 69.00 157 GLU A N 1
ATOM 1184 C CA . GLU A 1 157 ? -38.086 35.957 29.791 1.00 69.00 157 GLU A CA 1
ATOM 1185 C C . GLU A 1 157 ? -36.862 35.692 28.879 1.00 69.00 157 GLU A C 1
ATOM 1187 O O . GLU A 1 157 ? -35.721 35.947 29.278 1.00 69.00 157 GLU A O 1
ATOM 1192 N N . PRO A 1 158 ? -37.042 35.174 27.645 1.00 60.62 158 PRO A N 1
ATOM 1193 C CA . PRO A 1 158 ? -36.019 34.368 26.963 1.00 60.62 158 PRO A CA 1
ATOM 1194 C C . PRO A 1 158 ? -35.082 35.145 26.024 1.00 60.62 158 PRO A C 1
ATOM 1196 O O . PRO A 1 158 ? -34.549 34.573 25.075 1.00 60.62 158 PRO A O 1
ATOM 1199 N N . ARG A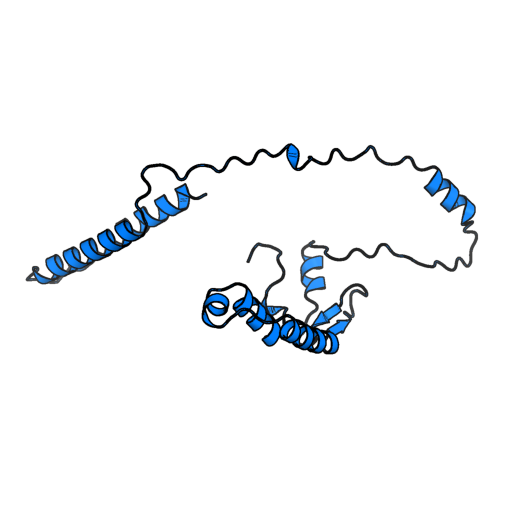 1 159 ? -34.887 36.458 26.196 1.00 63.34 159 ARG A N 1
ATOM 1200 C CA . ARG A 1 159 ? -34.400 37.257 25.055 1.00 63.34 159 ARG A CA 1
ATOM 1201 C C . ARG A 1 159 ? -32.894 37.200 24.767 1.00 63.34 159 ARG A C 1
ATOM 1203 O O . ARG A 1 159 ? -32.567 37.263 23.592 1.00 63.34 159 ARG A O 1
ATOM 1210 N N . TYR A 1 160 ? -31.992 37.002 25.740 1.00 57.47 160 TYR A N 1
ATOM 1211 C CA . TYR A 1 160 ? -30.537 36.903 25.449 1.00 57.47 160 TYR A CA 1
ATOM 1212 C C . TYR A 1 160 ? -29.694 36.039 26.412 1.00 57.47 160 TYR A C 1
ATOM 1214 O O . TYR A 1 160 ? -28.474 35.979 26.268 1.00 57.47 160 TYR A O 1
ATOM 1222 N N . ILE A 1 161 ? -30.296 35.334 27.376 1.00 59.03 161 ILE A N 1
ATOM 1223 C CA . ILE A 1 161 ? -29.527 34.661 28.443 1.00 59.03 161 ILE A CA 1
ATOM 1224 C C . ILE A 1 161 ? -29.152 33.206 28.088 1.00 59.03 161 ILE A C 1
ATOM 1226 O O . ILE A 1 161 ? -28.237 32.656 28.685 1.00 59.03 161 ILE A O 1
ATOM 1230 N N . ILE A 1 162 ? -29.748 32.603 27.052 1.00 63.44 162 ILE A N 1
ATOM 1231 C CA . ILE A 1 162 ? -29.490 31.200 26.655 1.00 63.44 162 ILE A CA 1
ATOM 1232 C C . ILE A 1 162 ? -28.133 31.029 25.943 1.00 63.44 162 ILE A C 1
ATOM 1234 O O . ILE A 1 162 ? -27.488 29.989 26.055 1.00 63.44 162 ILE A O 1
ATOM 1238 N N . LEU A 1 163 ? -27.646 32.061 25.246 1.00 62.53 163 LEU A N 1
ATOM 1239 C CA . LEU A 1 163 ? -26.391 31.985 24.484 1.00 62.53 163 LEU A CA 1
ATOM 1240 C C . LEU A 1 163 ? -25.149 31.954 25.386 1.00 62.53 163 LEU A C 1
ATOM 1242 O O . LEU A 1 163 ? -24.165 31.296 25.064 1.00 62.53 163 LEU A O 1
ATOM 1246 N N . VAL A 1 164 ? -25.200 32.625 26.535 1.00 68.50 164 VAL A N 1
ATOM 1247 C CA . VAL A 1 164 ? -24.073 32.739 27.473 1.00 68.50 164 VAL A CA 1
ATOM 1248 C C . VAL A 1 164 ? -23.677 31.390 28.109 1.00 68.50 164 VAL A C 1
ATOM 1250 O O . VAL A 1 164 ? -22.492 31.059 28.052 1.00 68.50 164 VAL A O 1
ATOM 1253 N N . PRO A 1 165 ? -24.595 30.571 28.668 1.00 67.38 165 PRO A N 1
ATOM 1254 C CA . PRO A 1 165 ? -24.251 29.270 29.241 1.00 67.38 165 PRO A CA 1
ATOM 1255 C C . PRO A 1 165 ? -23.903 28.223 28.175 1.00 67.38 165 PRO A C 1
ATOM 1257 O O . PRO A 1 165 ? -23.105 27.326 28.428 1.00 67.38 165 PRO A O 1
ATOM 1260 N N . VAL A 1 166 ? -24.455 28.338 26.963 1.00 70.56 166 VAL A N 1
ATOM 1261 C CA . VAL A 1 166 ? -24.111 27.442 25.849 1.00 70.56 166 VAL A CA 1
ATOM 1262 C C . VAL A 1 166 ? -22.695 27.725 25.348 1.00 70.56 166 VAL A C 1
ATOM 1264 O O . VAL A 1 166 ? -21.900 26.799 25.198 1.00 70.56 166 VAL A O 1
ATOM 1267 N N . LEU A 1 167 ? -22.334 28.996 25.153 1.00 71.12 167 LEU A N 1
ATOM 1268 C CA . LEU A 1 167 ? -20.984 29.374 24.728 1.00 71.12 167 LEU A CA 1
ATOM 1269 C C . LEU A 1 167 ? -19.936 29.100 25.815 1.00 71.12 167 LEU A C 1
ATOM 1271 O O . LEU A 1 167 ? -18.824 28.687 25.486 1.00 71.12 167 LEU A O 1
ATOM 1275 N N . SER A 1 168 ? -20.279 29.261 27.099 1.00 69.38 168 SER A N 1
ATOM 1276 C CA . SER A 1 168 ? -19.373 28.904 28.196 1.00 69.38 168 SER A CA 1
ATOM 1277 C C . SER A 1 168 ? -19.164 27.392 28.300 1.00 69.38 168 SER A C 1
ATOM 1279 O O . SER A 1 168 ? -18.025 26.961 28.462 1.00 69.38 168 SER A O 1
ATOM 1281 N N . ALA A 1 169 ? -20.209 26.577 28.109 1.00 71.56 169 ALA A N 1
ATOM 1282 C CA . ALA A 1 169 ? -20.080 25.123 28.036 1.00 71.56 169 ALA A CA 1
ATOM 1283 C C . ALA A 1 169 ? -19.185 24.696 26.860 1.00 71.56 169 ALA A C 1
ATOM 1285 O O . ALA A 1 169 ? -18.246 23.929 27.058 1.00 71.56 169 ALA A O 1
ATOM 1286 N N . ILE A 1 170 ? -19.398 25.255 25.663 1.00 74.69 170 ILE A N 1
ATOM 1287 C CA . ILE A 1 170 ? -18.571 24.974 24.476 1.00 74.69 170 ILE A CA 1
ATOM 1288 C C . ILE A 1 170 ? -17.100 25.354 24.720 1.00 74.69 170 ILE A C 1
ATOM 1290 O O . ILE A 1 170 ? -16.197 24.591 24.373 1.00 74.69 170 ILE A O 1
ATOM 1294 N N . TRP A 1 171 ? -16.838 26.500 25.357 1.00 75.00 171 TRP A N 1
ATOM 1295 C CA . TRP A 1 171 ? -15.475 26.937 25.676 1.00 75.00 171 TRP A CA 1
ATOM 1296 C C . TRP A 1 171 ? -14.795 26.048 26.728 1.00 75.00 171 TRP A C 1
ATOM 1298 O O . TRP A 1 171 ? -13.620 25.706 26.580 1.00 75.00 171 TRP A O 1
ATOM 1308 N N . ILE A 1 172 ? -15.525 25.621 27.764 1.00 72.25 172 ILE A N 1
ATOM 1309 C CA . ILE A 1 172 ? -15.012 24.708 28.798 1.00 72.25 172 ILE A CA 1
ATOM 1310 C C . ILE A 1 172 ? -14.671 23.341 28.186 1.00 72.25 172 ILE A C 1
ATOM 1312 O O . ILE A 1 172 ? -13.580 22.822 28.434 1.00 72.25 172 ILE A O 1
ATOM 1316 N N . ILE A 1 173 ? -15.542 22.803 27.325 1.00 67.06 173 ILE A N 1
ATOM 1317 C CA . ILE A 1 173 ? -15.323 21.537 26.604 1.00 67.06 173 ILE A CA 1
ATOM 1318 C C . ILE A 1 173 ? -14.088 21.640 25.691 1.00 67.06 173 ILE A C 1
ATOM 1320 O O . ILE A 1 173 ? -13.203 20.780 25.720 1.00 67.06 173 ILE A O 1
ATOM 1324 N N . GLY A 1 174 ? -13.960 22.731 24.928 1.00 68.00 174 GLY A N 1
ATOM 1325 C CA . GLY A 1 174 ? -12.795 22.968 24.067 1.00 68.00 174 GLY A CA 1
ATOM 1326 C C . GLY A 1 174 ? -11.477 23.135 24.839 1.00 68.00 174 GLY A C 1
ATOM 1327 O O . GLY A 1 174 ? -10.420 22.696 24.387 1.00 68.00 174 GLY A O 1
ATOM 1328 N N . SER A 1 175 ? -11.521 23.731 26.033 1.00 68.56 175 SER A N 1
ATOM 1329 C CA . SER A 1 175 ? -10.344 23.942 26.888 1.00 68.56 175 SER A CA 1
ATOM 1330 C C . SER A 1 175 ? -9.843 22.642 27.529 1.00 68.56 175 SER A C 1
ATOM 1332 O O . SER A 1 175 ? -8.635 22.389 27.555 1.00 68.56 175 SER A O 1
ATOM 1334 N N . LEU A 1 176 ? -10.756 21.790 28.009 1.00 61.16 176 LEU A N 1
ATOM 1335 C CA . LEU A 1 176 ? -10.411 20.511 28.639 1.00 61.16 176 LEU A CA 1
ATOM 1336 C C . LEU A 1 176 ? -9.819 19.517 27.630 1.00 61.16 176 LEU A C 1
ATOM 1338 O O . LEU A 1 176 ? -8.795 18.892 27.906 1.00 61.16 176 LEU A O 1
ATOM 1342 N N . THR A 1 177 ? -10.407 19.431 26.436 1.00 60.97 177 THR A N 1
ATOM 1343 C CA . THR A 1 177 ? -9.938 18.543 25.357 1.00 60.97 177 THR A CA 1
ATOM 1344 C C . THR A 1 177 ? -8.586 18.980 24.781 1.00 60.97 177 THR A C 1
ATOM 1346 O O . THR A 1 177 ? -7.708 18.146 24.566 1.00 60.97 177 THR A O 1
ATOM 1349 N N . SER A 1 178 ? -8.362 20.289 24.616 1.00 58.84 178 SER A N 1
ATOM 1350 C CA . SER A 1 178 ? -7.087 20.853 24.139 1.00 58.84 178 SER A CA 1
ATOM 1351 C C . SER A 1 178 ? -5.926 20.620 25.113 1.00 58.84 178 SER A C 1
ATOM 1353 O O . SER A 1 178 ? -4.814 20.285 24.698 1.00 58.84 178 SER A O 1
ATOM 1355 N N . LYS A 1 179 ? -6.171 20.753 26.424 1.00 57.56 179 LYS A N 1
ATOM 1356 C CA . LYS A 1 179 ? -5.153 20.488 27.453 1.00 57.56 179 LYS A CA 1
ATOM 1357 C C . LYS A 1 179 ? -4.824 19.003 27.583 1.00 57.56 179 LYS A C 1
ATOM 1359 O O . LYS A 1 179 ? -3.658 18.679 27.776 1.00 57.56 179 LYS A O 1
ATOM 1364 N N . ALA A 1 180 ? -5.818 18.126 27.441 1.00 55.06 180 ALA A N 1
ATOM 1365 C CA . ALA A 1 180 ? -5.596 16.684 27.412 1.00 55.06 180 ALA A CA 1
ATOM 1366 C C . ALA A 1 180 ? -4.751 16.272 26.193 1.00 55.06 180 ALA A C 1
ATOM 1368 O O . ALA A 1 180 ? -3.764 15.565 26.354 1.00 55.06 180 ALA A O 1
ATOM 1369 N N . TYR A 1 181 ? -5.062 16.808 25.007 1.00 51.91 181 TYR A N 1
ATOM 1370 C CA . TYR A 1 181 ? -4.311 16.537 23.776 1.00 51.91 181 TYR A CA 1
ATOM 1371 C C . TYR A 1 181 ? -2.856 17.030 23.836 1.00 51.91 181 TYR A C 1
ATOM 1373 O O . TYR A 1 181 ? -1.940 16.324 23.427 1.00 51.91 181 TYR A O 1
ATOM 1381 N N . LYS A 1 182 ? -2.610 18.223 24.398 1.00 52.69 182 LYS A N 1
ATOM 1382 C CA . LYS A 1 182 ? -1.246 18.761 24.563 1.00 52.69 182 LYS A CA 1
ATOM 1383 C C . LYS A 1 182 ? -0.390 18.020 25.593 1.00 52.69 182 LYS A C 1
ATOM 1385 O O . LYS A 1 182 ? 0.817 18.213 25.583 1.00 52.69 182 LYS A O 1
ATOM 1390 N N . ALA A 1 183 ? -0.986 17.244 26.496 1.00 52.00 183 ALA A N 1
ATOM 1391 C CA . ALA A 1 183 ? -0.242 16.446 27.471 1.00 52.00 183 ALA A CA 1
ATOM 1392 C C . ALA A 1 183 ? 0.175 15.068 26.922 1.00 52.00 183 ALA A C 1
ATOM 1394 O O . ALA A 1 183 ? 0.965 14.375 27.558 1.00 52.00 183 ALA A O 1
ATOM 1395 N N . GLU A 1 184 ? -0.374 14.671 25.771 1.00 46.34 184 GLU A N 1
ATOM 1396 C CA . GLU A 1 184 ? -0.161 13.367 25.135 1.00 46.34 184 GLU A CA 1
ATOM 1397 C C . GLU A 1 184 ? 0.892 13.416 24.002 1.00 46.34 184 GLU A C 1
ATOM 1399 O O . GLU A 1 184 ? 1.368 12.368 23.569 1.00 46.34 184 GLU A O 1
ATOM 1404 N N . ILE A 1 185 ? 1.289 14.623 23.563 1.00 42.22 185 ILE A N 1
ATOM 1405 C CA . ILE A 1 185 ? 2.379 14.905 22.600 1.00 42.22 185 ILE A CA 1
ATOM 1406 C C . ILE A 1 185 ? 3.634 15.344 23.357 1.00 42.22 185 ILE A C 1
ATOM 1408 O O . ILE A 1 185 ? 4.730 14.823 23.044 1.00 42.22 185 ILE A O 1
#

Radius of gyration: 30.24 Å; chains: 1; bounding box: 80×56×68 Å

Sequence (185 aa):
PPPRSIPLSMLPSDVEAMFQQAFTESGVATGRPTAKAWVAALDSLRQQLKKCTVSAMHVYPGHLADCPWCALDNQGVIYFIDLGEEVITTGGDFVLAKVWAMVMASVAPPALQLPLPDHFQPTGRPLPLGLLRREYIILIEIALSALSLLLCGLQAEPRYIILVPVLSAIWIIGSLTSKAYKAEI